Protein AF-A0A6N7L659-F1 (afdb_monomer_lite)

pLDDT: mean 83.11, std 13.61, range [32.56, 97.31]

Radius of gyration: 19.77 Å; chains: 1; bounding box: 43×47×63 Å

Foldseek 3Di:
DDDPPPPPLAAPVVLVVLLVLLCQQLLWDEQVVVHAFTWDKDFDDDPDPVSSPQNKIWIWTDFGPVLVVLLVVDDCPALSVVLRLLLGLLVQQLCCQLVVLSQWNWDDDPPPSIIMTRDGDDGPCLLPDDPDDDDAPDFPPQPFADPQLVVLQVQLCNRSRWDEARHVQRFTKDWHQDDQQDPPRPSGRKTFIWGHGHSSLVPDDDPSSVVSRVSSGVSVVVSVCRNSVSQFWDWDWDDRPPDDITIITDHGHPDGSDDD

Organism: NCBI:txid212423

Sequence (260 aa):
MSTPTTSRVRLDPVLADRVMDAQHLAGLPIAHGGHGPGVHVRPAEPLNDDDACRGLIALHWLPSRRLAAAAATEQHRQPAHYAQQLVVNTVQHALTVLLPHLGTTAARAFQLWEVRVTAAVPLPHELTGLPGPRPSGPQPIASGIRPDVTTAVRRSAALAGLPVATHPGDPGITLRPCPPLDVDDDTAGIADLGWNPSRRLAAATSGTAWNLRTAVEDAVRQALPVALGACGLDVWWRRPDGLPPQLRAYGPSEDPPIRR

Structure (mmCIF, N/CA/C/O backbone):
data_AF-A0A6N7L659-F1
#
_entry.id   AF-A0A6N7L659-F1
#
loop_
_atom_site.group_PDB
_atom_site.id
_atom_site.type_symbol
_atom_site.label_atom_id
_atom_site.label_alt_id
_atom_site.label_comp_id
_atom_site.label_asym_id
_atom_site.label_entity_id
_atom_site.label_seq_id
_atom_site.pdbx_PDB_ins_code
_atom_site.Cartn_x
_atom_site.Cartn_y
_atom_site.Cartn_z
_atom_site.occupancy
_atom_site.B_iso_or_equiv
_atom_site.auth_seq_id
_atom_site.auth_comp_id
_atom_site.auth_asym_id
_atom_site.auth_atom_id
_atom_site.pdbx_PDB_model_num
ATOM 1 N N . MET A 1 1 ? -19.771 -24.089 40.643 1.00 37.84 1 MET A N 1
ATOM 2 C CA . MET A 1 1 ? -19.007 -24.130 39.377 1.00 37.84 1 MET A CA 1
ATOM 3 C C . MET A 1 1 ? -19.486 -22.975 38.522 1.00 37.84 1 MET A C 1
ATOM 5 O O . MET A 1 1 ? -20.570 -23.058 37.963 1.00 37.84 1 MET A O 1
ATOM 9 N N . SER A 1 2 ? -18.744 -21.871 38.511 1.00 32.56 2 SER A N 1
ATOM 10 C CA . SER A 1 2 ? -19.080 -20.704 37.695 1.00 32.56 2 SER A CA 1
ATOM 11 C C . SER A 1 2 ? -18.550 -20.940 36.286 1.00 32.56 2 SER A C 1
ATOM 13 O O . SER A 1 2 ? -17.349 -21.122 36.100 1.00 32.56 2 SER A O 1
ATOM 15 N N . THR A 1 3 ? -19.442 -20.996 35.303 1.00 36.81 3 THR A N 1
ATOM 16 C CA . THR A 1 3 ? -19.072 -20.982 33.886 1.00 36.81 3 THR A CA 1
ATOM 17 C C . THR A 1 3 ? -18.307 -19.692 33.587 1.00 36.81 3 THR A C 1
ATOM 19 O O . THR A 1 3 ? -18.803 -18.625 33.959 1.00 36.81 3 THR A O 1
ATOM 22 N N . PRO A 1 4 ? -17.138 -19.737 32.925 1.00 43.34 4 PRO A N 1
ATOM 23 C CA . PRO A 1 4 ? -16.487 -18.522 32.472 1.00 43.34 4 PRO A CA 1
ATOM 24 C C . PRO A 1 4 ? -17.380 -17.892 31.405 1.00 43.34 4 PRO A C 1
ATOM 26 O O . PRO A 1 4 ? -17.561 -18.436 30.315 1.00 43.34 4 PRO A O 1
ATOM 29 N N . THR A 1 5 ? -17.981 -16.753 31.733 1.00 43.16 5 THR A N 1
ATOM 30 C CA . THR A 1 5 ? -18.649 -15.904 30.756 1.00 43.16 5 THR A CA 1
ATOM 31 C C . THR A 1 5 ? -17.562 -15.409 29.812 1.00 43.16 5 THR A C 1
ATOM 33 O O . THR A 1 5 ? -16.825 -14.483 30.140 1.00 43.16 5 THR A O 1
ATOM 36 N N . THR A 1 6 ? -17.410 -16.042 28.649 1.00 44.72 6 THR A N 1
ATOM 37 C CA . THR A 1 6 ? -16.645 -15.475 27.536 1.00 44.72 6 THR A CA 1
ATOM 38 C C . THR A 1 6 ? -17.323 -14.171 27.134 1.00 44.72 6 THR A C 1
ATOM 40 O O . THR A 1 6 ? -18.218 -14.157 26.287 1.00 44.72 6 THR A O 1
ATOM 43 N N . SER A 1 7 ? -16.927 -13.075 27.779 1.00 47.53 7 SER A N 1
ATOM 44 C CA . SER A 1 7 ? -17.144 -11.728 27.278 1.00 47.53 7 SER A CA 1
ATOM 45 C C . SER A 1 7 ? -16.448 -11.675 25.925 1.00 47.53 7 SER A C 1
ATOM 47 O O . SER A 1 7 ? -15.225 -11.581 25.837 1.00 47.53 7 SER A O 1
ATOM 49 N N . ARG A 1 8 ? -17.213 -11.864 24.846 1.00 57.03 8 ARG A N 1
ATOM 50 C CA . ARG A 1 8 ? -16.710 -11.597 23.501 1.00 57.03 8 ARG A CA 1
ATOM 51 C C . ARG A 1 8 ? -16.418 -10.106 23.471 1.00 57.03 8 ARG A C 1
ATOM 53 O O . ARG A 1 8 ? -17.363 -9.324 23.422 1.00 57.03 8 ARG A O 1
ATOM 60 N N . VAL A 1 9 ? -15.141 -9.734 23.532 1.00 61.12 9 VAL A N 1
ATOM 61 C CA . VAL A 1 9 ? -14.694 -8.355 23.327 1.00 61.12 9 VAL A CA 1
ATOM 62 C C . VAL A 1 9 ? -15.266 -7.904 21.985 1.00 61.12 9 VAL A C 1
ATOM 64 O O . VAL A 1 9 ? -14.908 -8.436 20.933 1.00 61.12 9 VAL A O 1
ATOM 67 N N . ARG A 1 10 ? -16.251 -7.004 22.028 1.00 68.06 10 ARG A N 1
ATOM 68 C CA . ARG A 1 10 ? -16.869 -6.437 20.830 1.00 68.06 10 ARG A CA 1
ATOM 69 C C . ARG A 1 10 ? -16.091 -5.185 20.455 1.00 68.06 10 ARG A C 1
ATOM 71 O O . ARG A 1 10 ? -15.782 -4.376 21.323 1.00 68.06 10 ARG A O 1
ATOM 78 N N . LEU A 1 11 ? -15.785 -5.054 19.168 1.00 76.44 11 LEU A N 1
ATOM 79 C CA . LEU A 1 11 ? -15.278 -3.808 18.603 1.00 76.44 11 LEU A CA 1
ATOM 80 C C . LEU A 1 11 ? -16.293 -2.695 18.867 1.00 76.44 11 LEU A C 1
ATOM 82 O O . LEU A 1 11 ? -17.495 -2.925 18.706 1.00 76.44 11 LEU A O 1
ATOM 86 N N . ASP A 1 12 ? -15.815 -1.505 19.227 1.00 83.00 12 ASP A N 1
ATOM 87 C CA . ASP A 1 12 ? -16.644 -0.305 19.139 1.00 83.00 12 ASP A CA 1
ATOM 88 C C . ASP A 1 12 ? -17.052 -0.120 17.661 1.00 83.00 12 ASP A C 1
ATOM 90 O O . ASP A 1 12 ? -16.173 0.061 16.809 1.00 83.00 12 ASP A O 1
ATOM 94 N N . PRO A 1 13 ? -18.355 -0.206 17.322 1.00 83.06 13 PRO A N 1
ATOM 95 C CA . PRO A 1 13 ? -18.809 -0.137 15.938 1.00 83.06 13 PRO A CA 1
ATOM 96 C C . PRO A 1 13 ? -18.506 1.220 15.295 1.00 83.06 13 PRO A C 1
ATOM 98 O O . PRO A 1 13 ? -18.182 1.266 14.113 1.00 83.06 13 PRO A O 1
ATOM 101 N N . VAL A 1 14 ? -18.534 2.314 16.064 1.00 85.12 14 VAL A N 1
ATOM 102 C CA . VAL A 1 14 ? -18.235 3.652 15.538 1.00 85.12 14 VAL A CA 1
ATOM 103 C C . VAL A 1 14 ? -16.752 3.756 15.206 1.00 85.12 14 VAL A C 1
ATOM 105 O O . VAL A 1 14 ? -16.387 4.229 14.131 1.00 85.12 14 VAL A O 1
ATOM 108 N N . LEU A 1 15 ? -15.886 3.281 16.102 1.00 86.12 15 LEU A N 1
ATOM 109 C CA . LEU A 1 15 ? -14.447 3.247 15.855 1.00 86.12 15 LEU A CA 1
ATOM 110 C C . LEU A 1 15 ? -14.107 2.343 14.662 1.00 86.12 15 LEU A C 1
ATOM 112 O O . LEU A 1 15 ? -13.276 2.714 13.832 1.00 86.12 15 LEU A O 1
ATOM 116 N N . ALA A 1 16 ? -14.773 1.190 14.547 1.00 87.38 16 ALA A N 1
ATOM 117 C CA . ALA A 1 16 ? -14.591 0.264 13.436 1.00 87.38 16 ALA A CA 1
ATOM 118 C C . ALA A 1 16 ? -14.975 0.911 12.104 1.00 87.38 16 ALA A C 1
ATOM 120 O O . ALA A 1 16 ? -14.157 0.910 11.187 1.00 87.38 16 ALA A O 1
ATOM 121 N N . ASP A 1 17 ? -16.145 1.544 12.015 1.00 87.81 17 ASP A N 1
ATOM 122 C CA . ASP A 1 17 ? -16.583 2.239 10.803 1.00 87.81 17 ASP A CA 1
ATOM 123 C C . ASP A 1 17 ? -15.591 3.333 10.388 1.00 87.81 17 ASP A C 1
ATOM 125 O O . ASP A 1 17 ? -15.242 3.440 9.214 1.00 87.81 17 ASP A O 1
ATOM 129 N N . ARG A 1 18 ? -15.046 4.095 11.346 1.00 88.38 18 ARG A N 1
ATOM 130 C CA . ARG A 1 18 ? -14.048 5.143 11.068 1.00 88.38 18 ARG A CA 1
ATOM 131 C C . ARG A 1 18 ? -12.722 4.593 10.563 1.00 88.38 18 ARG A C 1
ATOM 133 O O . ARG A 1 18 ? -12.142 5.144 9.630 1.00 88.38 18 ARG A O 1
ATOM 140 N N . VAL A 1 19 ? -12.245 3.508 11.159 1.00 89.38 19 VAL A N 1
ATOM 141 C CA . VAL A 1 19 ? -11.029 2.816 10.718 1.00 89.38 19 VAL A CA 1
ATOM 142 C C . VAL A 1 19 ? -11.210 2.249 9.312 1.00 89.38 19 VAL A C 1
ATOM 144 O O . VAL A 1 19 ? -10.319 2.383 8.472 1.00 89.38 19 VAL A O 1
ATOM 147 N N . MET A 1 20 ? -12.372 1.661 9.037 1.00 89.00 20 MET A N 1
ATOM 148 C CA . MET A 1 20 ? -12.719 1.149 7.716 1.00 89.00 20 MET A CA 1
ATOM 149 C C . MET A 1 20 ? -12.788 2.295 6.700 1.00 89.00 20 MET A C 1
ATOM 151 O O . MET A 1 20 ? -12.208 2.186 5.622 1.00 89.00 20 MET A O 1
ATOM 155 N N . ASP A 1 21 ? -13.421 3.418 7.038 1.00 88.56 21 ASP A N 1
ATOM 156 C CA . ASP A 1 21 ? -13.472 4.622 6.199 1.00 88.56 21 ASP A CA 1
ATOM 157 C C . ASP A 1 21 ? -12.077 5.173 5.874 1.00 88.56 21 ASP A C 1
ATOM 159 O O . ASP A 1 21 ? -11.805 5.538 4.727 1.00 88.56 21 ASP A O 1
ATOM 163 N N . ALA A 1 22 ? -11.182 5.212 6.866 1.00 90.19 22 ALA A N 1
ATOM 164 C CA . ALA A 1 22 ? -9.797 5.642 6.696 1.00 90.19 22 ALA A CA 1
ATOM 165 C C . ALA A 1 22 ? -9.038 4.718 5.727 1.00 90.19 22 ALA A C 1
ATOM 167 O O . ALA A 1 22 ? -8.385 5.191 4.796 1.00 90.19 22 ALA A O 1
ATOM 168 N N . GLN A 1 23 ? -9.172 3.399 5.878 1.00 90.38 23 GLN A N 1
ATOM 169 C CA . GLN A 1 23 ? -8.549 2.424 4.974 1.00 90.38 23 GLN A CA 1
ATOM 170 C C . GLN A 1 23 ? -9.068 2.558 3.541 1.00 90.38 23 GLN A C 1
ATOM 172 O O . GLN A 1 23 ? -8.273 2.597 2.597 1.00 90.38 23 GLN A O 1
ATOM 177 N N . HIS A 1 24 ? -10.385 2.717 3.379 1.00 89.81 24 HIS A N 1
ATOM 178 C CA . HIS A 1 24 ? -10.983 2.980 2.076 1.00 89.81 24 HIS A CA 1
ATOM 179 C C . HIS A 1 24 ? -10.450 4.280 1.482 1.00 89.81 24 HIS A C 1
ATOM 181 O O . HIS A 1 24 ? -10.066 4.270 0.318 1.00 89.81 24 HIS A O 1
ATOM 187 N N . LEU A 1 25 ? -10.363 5.371 2.258 1.00 90.31 25 LEU A N 1
ATOM 188 C CA . LEU A 1 25 ? -9.804 6.646 1.794 1.00 90.31 25 LEU A CA 1
ATOM 189 C C . LEU A 1 25 ? -8.372 6.499 1.291 1.00 90.31 25 LEU A C 1
ATOM 191 O O . LEU A 1 25 ? -8.048 7.046 0.234 1.00 90.31 25 LEU A O 1
ATOM 195 N N . ALA A 1 26 ? -7.558 5.734 2.018 1.00 90.75 26 ALA A N 1
ATOM 196 C CA . ALA A 1 26 ? -6.180 5.439 1.659 1.00 90.75 26 ALA A CA 1
ATOM 197 C C . ALA A 1 26 ? -6.051 4.573 0.394 1.00 90.75 26 ALA A C 1
ATOM 199 O O . ALA A 1 26 ? -4.968 4.506 -0.182 1.00 90.75 26 ALA A O 1
ATOM 200 N N . GLY A 1 27 ? -7.137 3.939 -0.063 1.00 91.25 27 GLY A N 1
ATOM 201 C CA . GLY A 1 27 ? -7.124 3.001 -1.187 1.00 91.25 27 GLY A CA 1
ATOM 202 C C . GLY A 1 27 ? -6.556 1.628 -0.816 1.00 91.25 27 GLY A C 1
ATOM 203 O O . GLY A 1 27 ? -6.123 0.889 -1.699 1.00 91.25 27 GLY A O 1
ATOM 204 N N . LEU A 1 28 ? -6.519 1.293 0.478 1.00 91.88 28 LEU A N 1
ATOM 205 C CA . LEU A 1 28 ? -5.993 0.022 0.964 1.00 91.88 28 LEU A CA 1
ATOM 206 C C . LEU A 1 28 ? -7.093 -1.053 0.969 1.00 91.88 28 LEU A C 1
ATOM 208 O O . LEU A 1 28 ? -8.220 -0.770 1.381 1.00 91.88 28 LEU A O 1
ATOM 212 N N . PRO A 1 29 ? -6.788 -2.290 0.540 1.00 91.31 29 PRO A N 1
ATOM 213 C CA . PRO A 1 29 ? -7.744 -3.386 0.586 1.00 91.31 29 PRO A CA 1
ATOM 214 C C . PRO A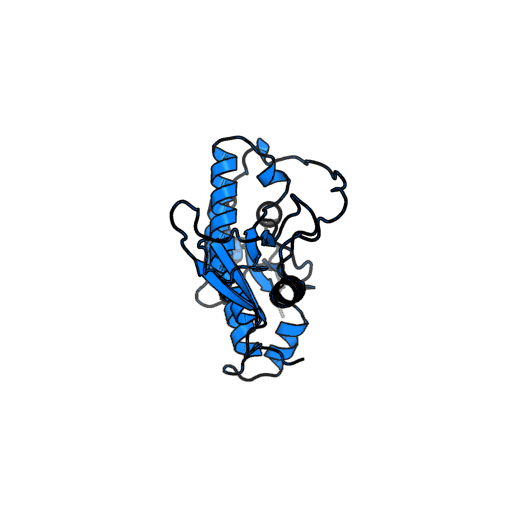 1 29 ? -7.987 -3.837 2.027 1.00 91.31 29 PRO A C 1
ATOM 216 O O . PRO A 1 29 ? -7.086 -3.784 2.868 1.00 91.31 29 PRO A O 1
ATOM 219 N N . ILE A 1 30 ? -9.194 -4.334 2.290 1.00 90.56 30 ILE A N 1
ATOM 220 C CA . ILE A 1 30 ? -9.607 -4.830 3.603 1.00 90.56 30 ILE A CA 1
ATOM 221 C C . ILE A 1 30 ? -9.840 -6.335 3.524 1.00 90.56 30 ILE A C 1
ATOM 223 O O . ILE A 1 30 ? -10.599 -6.822 2.684 1.00 90.56 30 ILE A O 1
ATOM 227 N N . ALA A 1 31 ? -9.201 -7.075 4.425 1.00 90.00 31 ALA A N 1
ATOM 228 C CA . ALA A 1 31 ? -9.337 -8.519 4.527 1.00 90.00 31 ALA A CA 1
ATOM 229 C C . ALA A 1 31 ? -10.534 -8.875 5.424 1.00 90.00 31 ALA A C 1
ATOM 231 O O . ALA A 1 31 ? -10.390 -9.153 6.620 1.00 90.00 31 ALA A O 1
ATOM 232 N N . HIS A 1 32 ? -11.739 -8.843 4.851 1.00 78.94 32 HIS A N 1
ATOM 233 C CA . HIS A 1 32 ? -12.970 -9.187 5.567 1.00 78.94 32 HIS A CA 1
ATOM 234 C C . HIS A 1 32 ? -12.929 -10.633 6.084 1.00 78.94 32 HIS A C 1
ATOM 236 O O . HIS A 1 32 ? -12.675 -11.574 5.332 1.00 78.94 32 HIS A O 1
ATOM 242 N N . GLY A 1 33 ? -13.167 -10.811 7.387 1.00 75.38 33 GLY A N 1
ATOM 243 C CA . GLY A 1 33 ? -13.126 -12.127 8.036 1.00 75.38 33 GLY A CA 1
ATOM 244 C C . GLY A 1 33 ? -11.743 -12.791 8.028 1.00 75.38 33 GLY A C 1
ATOM 245 O O . GLY A 1 33 ? -11.658 -14.009 8.139 1.00 75.38 33 GLY A O 1
ATOM 246 N N . GLY A 1 34 ? -10.666 -12.019 7.838 1.00 76.12 34 GLY A N 1
ATOM 247 C CA . GLY A 1 34 ? -9.306 -12.554 7.728 1.00 76.12 34 GLY A CA 1
ATOM 248 C C . GLY A 1 34 ? -9.048 -13.299 6.415 1.00 76.12 34 GLY A C 1
ATOM 249 O O . GLY A 1 34 ? -8.085 -14.061 6.304 1.00 76.12 34 GLY A O 1
ATOM 250 N N . HIS A 1 35 ? -9.907 -13.116 5.410 1.00 76.50 35 HIS A N 1
ATOM 251 C CA . HIS A 1 35 ? -9.765 -13.752 4.110 1.00 76.50 35 HIS A CA 1
ATOM 252 C C . HIS A 1 35 ? -9.271 -12.767 3.050 1.00 76.50 35 HIS A C 1
ATOM 254 O O . HIS A 1 35 ? -9.861 -11.715 2.829 1.00 76.50 35 HIS A O 1
ATOM 260 N N . GLY A 1 36 ? -8.223 -13.182 2.335 1.00 83.38 36 GLY A N 1
ATOM 261 C CA . GLY A 1 36 ? -7.641 -12.406 1.241 1.00 83.38 36 GLY A CA 1
ATOM 262 C C . GLY A 1 36 ? -6.561 -11.427 1.712 1.00 83.38 36 GLY A C 1
ATOM 263 O O . GLY A 1 36 ? -6.354 -11.273 2.915 1.00 83.38 36 GLY A O 1
ATOM 264 N N . PRO A 1 37 ? -5.822 -10.826 0.767 1.00 90.81 37 PRO A N 1
ATOM 265 C CA . PRO A 1 37 ? -4.818 -9.829 1.094 1.00 90.81 37 PRO A CA 1
ATOM 266 C C . PRO A 1 37 ? -5.459 -8.509 1.537 1.00 90.81 37 PRO A C 1
ATOM 268 O O . PRO A 1 37 ? -6.468 -8.088 0.971 1.00 90.81 37 PRO A O 1
ATOM 271 N N . GLY A 1 38 ? -4.836 -7.834 2.498 1.00 93.06 38 GLY A N 1
ATOM 272 C CA . GLY A 1 38 ? -5.232 -6.501 2.937 1.00 93.06 38 GLY A CA 1
ATOM 273 C C . GLY A 1 38 ? -5.163 -6.303 4.442 1.00 93.06 38 GLY A C 1
ATOM 274 O O . GLY A 1 38 ? -4.606 -7.117 5.179 1.00 93.06 38 GLY A O 1
ATOM 275 N N . VAL A 1 39 ? -5.735 -5.199 4.912 1.00 93.19 39 VAL A N 1
ATOM 276 C CA . VAL A 1 39 ? -5.795 -4.892 6.339 1.00 93.19 39 VAL A CA 1
ATOM 277 C C . VAL A 1 39 ? -6.876 -5.748 6.988 1.00 93.19 39 VAL A C 1
ATOM 279 O O . VAL A 1 39 ? -8.058 -5.634 6.674 1.00 93.19 39 VAL A O 1
ATOM 282 N N . HIS A 1 40 ? -6.472 -6.618 7.902 1.00 92.56 40 HIS A N 1
ATOM 283 C CA . HIS A 1 40 ? -7.370 -7.345 8.780 1.00 92.56 40 HIS A CA 1
ATOM 284 C C . HIS A 1 40 ? -7.660 -6.500 10.019 1.00 92.56 40 HIS A C 1
ATOM 286 O O . HIS A 1 40 ? -6.742 -6.108 10.744 1.00 92.56 40 HIS A O 1
ATOM 292 N N . VAL A 1 41 ? -8.944 -6.230 10.240 1.00 89.62 41 VAL A N 1
ATOM 293 C CA . VAL A 1 41 ? -9.465 -5.481 11.385 1.00 89.62 41 VAL A CA 1
ATOM 294 C C . VAL A 1 41 ? -10.019 -6.475 12.398 1.00 89.62 41 VAL A C 1
ATOM 296 O O . VAL A 1 41 ? -10.933 -7.236 12.078 1.00 89.62 41 VAL A O 1
ATOM 299 N N . ARG A 1 42 ? -9.481 -6.475 13.618 1.00 88.50 42 ARG A N 1
ATOM 300 C CA . ARG A 1 42 ? -9.935 -7.353 14.706 1.00 88.50 42 ARG A CA 1
ATOM 301 C C . ARG A 1 42 ? -9.928 -6.628 16.053 1.00 88.50 42 ARG A C 1
ATOM 303 O O . ARG A 1 42 ? -9.248 -5.608 16.173 1.00 88.50 42 ARG A O 1
ATOM 310 N N . PRO A 1 43 ? -10.641 -7.135 17.076 1.00 87.31 43 PRO A N 1
ATOM 311 C CA . PRO A 1 43 ? -10.438 -6.667 18.442 1.00 87.31 43 PRO A CA 1
ATOM 312 C C . PRO A 1 43 ? -8.955 -6.767 18.811 1.00 87.31 43 PRO A C 1
ATOM 314 O O . PRO A 1 43 ? -8.303 -7.777 18.509 1.00 87.31 43 PRO A O 1
ATOM 317 N N . ALA A 1 44 ? -8.416 -5.717 19.423 1.00 86.06 44 ALA A N 1
ATOM 318 C CA . ALA A 1 44 ? -7.072 -5.788 19.968 1.00 86.06 44 ALA A CA 1
ATOM 319 C C . ALA A 1 44 ? -7.045 -6.742 21.162 1.00 86.06 44 ALA A C 1
ATOM 321 O O . ALA A 1 44 ? -7.986 -6.791 21.956 1.00 86.06 44 ALA A O 1
ATOM 322 N N . GLU A 1 45 ? -5.949 -7.483 21.297 1.00 81.81 45 GLU A N 1
ATOM 323 C CA . GLU A 1 45 ? -5.730 -8.267 22.507 1.00 81.81 45 GLU A CA 1
ATOM 324 C C . GLU A 1 45 ? -5.425 -7.296 23.661 1.00 81.81 45 GLU A C 1
ATOM 326 O O . GLU A 1 45 ? -4.721 -6.297 23.453 1.00 81.81 45 GLU A O 1
ATOM 331 N N . PRO A 1 46 ? -6.000 -7.506 24.857 1.00 79.19 46 PRO A N 1
ATOM 332 C CA . PRO A 1 46 ? -5.722 -6.648 26.000 1.00 79.19 46 PRO A CA 1
ATOM 333 C C . PRO A 1 46 ? -4.268 -6.843 26.443 1.00 79.19 46 PRO A C 1
ATOM 335 O O . PRO A 1 46 ? -3.844 -7.969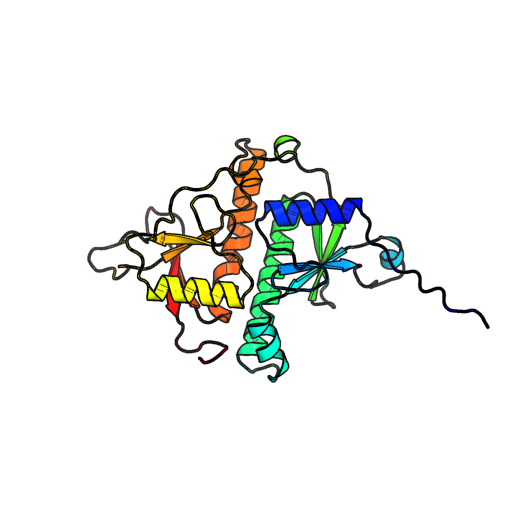 26.694 1.00 79.19 46 PRO A O 1
ATOM 338 N N . LEU A 1 47 ? -3.501 -5.751 26.548 1.00 80.38 47 LEU A N 1
ATOM 339 C CA . LEU A 1 47 ? -2.157 -5.791 27.142 1.00 80.38 47 LEU A CA 1
ATOM 340 C C . LEU A 1 47 ? -2.203 -5.598 28.664 1.00 80.38 47 LEU A C 1
ATOM 342 O O . LEU A 1 47 ? -1.257 -5.950 29.364 1.00 80.38 47 LEU A O 1
ATOM 346 N N . ASN A 1 48 ? -3.290 -5.012 29.166 1.00 78.69 48 ASN A N 1
ATOM 347 C CA . ASN A 1 48 ? -3.565 -4.753 30.575 1.00 78.69 48 ASN A CA 1
ATOM 348 C C . ASN A 1 48 ? -5.089 -4.644 30.806 1.00 78.69 48 ASN A C 1
ATOM 350 O O . ASN A 1 48 ? -5.875 -4.657 29.853 1.00 78.69 48 ASN A O 1
ATOM 354 N N . ASP A 1 49 ? -5.500 -4.535 32.069 1.00 75.06 49 ASP A N 1
ATOM 355 C CA . ASP A 1 49 ? -6.918 -4.487 32.458 1.00 75.06 49 ASP A CA 1
ATOM 356 C C . ASP A 1 49 ? -7.642 -3.221 31.961 1.00 75.06 49 ASP A C 1
ATOM 358 O O . ASP A 1 49 ? -8.834 -3.265 31.644 1.00 75.06 49 ASP A O 1
ATOM 362 N N . ASP A 1 50 ? -6.919 -2.106 31.809 1.00 72.12 50 ASP A N 1
ATOM 363 C CA . ASP A 1 50 ? -7.471 -0.857 31.273 1.00 72.12 50 ASP A CA 1
ATOM 364 C C . ASP A 1 50 ? -7.835 -0.985 29.782 1.00 72.12 50 ASP A C 1
ATOM 366 O O . ASP A 1 50 ? -8.861 -0.465 29.335 1.00 72.12 50 ASP A O 1
ATOM 370 N N . ASP A 1 51 ? -7.025 -1.708 29.001 1.00 73.62 51 ASP A N 1
ATOM 371 C CA . ASP A 1 51 ? -7.260 -1.975 27.578 1.00 73.62 51 ASP A CA 1
ATOM 372 C C . ASP A 1 51 ? -8.496 -2.850 27.348 1.00 73.62 51 ASP A C 1
ATOM 374 O O . ASP A 1 51 ? -9.235 -2.637 26.381 1.00 73.62 51 ASP A O 1
ATOM 378 N N . ALA A 1 52 ? -8.734 -3.825 28.233 1.00 63.88 52 ALA A N 1
ATOM 379 C CA . ALA A 1 52 ? -9.863 -4.751 28.132 1.00 63.88 52 ALA A CA 1
ATOM 380 C C . ALA A 1 52 ? -11.216 -4.018 28.138 1.00 63.88 52 ALA A C 1
ATOM 382 O O . ALA A 1 52 ? -12.185 -4.484 27.535 1.00 63.88 52 ALA A O 1
ATOM 383 N N . CYS A 1 53 ? -11.264 -2.841 28.764 1.00 57.97 53 CYS A N 1
ATOM 384 C CA . CYS A 1 53 ? -12.460 -2.015 28.871 1.00 57.97 53 CYS A CA 1
ATOM 385 C C . CYS A 1 53 ? -12.637 -1.008 27.716 1.00 57.97 53 CYS A C 1
ATOM 387 O O . CYS A 1 53 ? -13.647 -0.307 27.685 1.00 57.97 53 CYS A O 1
ATOM 389 N N . ARG A 1 54 ? -11.690 -0.900 26.768 1.00 69.19 54 ARG A N 1
ATOM 390 C CA . ARG A 1 54 ? -11.638 0.205 25.784 1.00 69.19 54 ARG A CA 1
ATOM 391 C C . ARG A 1 54 ? -12.120 -0.116 24.366 1.00 69.19 54 ARG A C 1
ATOM 393 O O . ARG A 1 54 ? -12.177 0.794 23.548 1.00 69.19 54 ARG A O 1
ATOM 400 N N . GLY A 1 55 ? -12.455 -1.369 24.045 1.00 72.94 55 GLY A N 1
ATOM 401 C CA . GLY A 1 55 ? -12.980 -1.727 22.712 1.00 72.94 55 GLY A CA 1
ATOM 402 C C . GLY A 1 55 ? -12.005 -1.458 21.551 1.00 72.94 55 GLY A C 1
ATOM 403 O O . GLY A 1 55 ? -12.435 -1.157 20.438 1.00 72.94 55 GLY A O 1
ATOM 404 N N . LEU A 1 56 ? -10.698 -1.544 21.827 1.00 85.69 56 LEU A N 1
A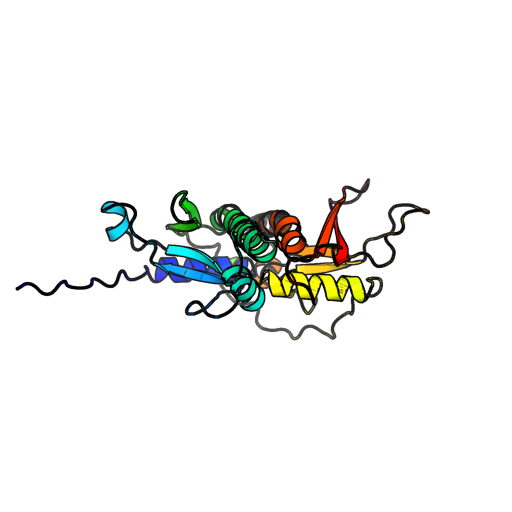TOM 405 C CA . LEU A 1 56 ? -9.607 -1.192 20.914 1.00 85.69 56 LEU A CA 1
ATOM 406 C C . LEU A 1 56 ? -9.571 -2.060 19.650 1.00 85.69 56 LEU A C 1
ATOM 408 O O . LEU A 1 56 ? -9.929 -3.242 19.668 1.00 85.69 56 LEU A O 1
ATOM 412 N N . ILE A 1 57 ? -9.052 -1.483 18.565 1.00 89.50 57 ILE A N 1
ATOM 413 C CA . ILE A 1 57 ? -8.921 -2.161 17.270 1.00 89.50 57 ILE A CA 1
ATOM 414 C C . ILE A 1 57 ? -7.460 -2.484 16.998 1.00 89.50 57 ILE A C 1
ATOM 416 O O . ILE A 1 57 ? -6.609 -1.601 17.068 1.00 89.50 57 ILE A O 1
ATOM 420 N N . ALA A 1 58 ? -7.176 -3.729 16.633 1.00 90.44 58 ALA A N 1
ATOM 421 C CA . ALA A 1 58 ? -5.897 -4.139 16.081 1.00 90.44 58 ALA A CA 1
ATOM 422 C C . ALA A 1 58 ? -5.992 -4.288 14.562 1.00 90.44 58 ALA A C 1
ATOM 424 O O . ALA A 1 58 ? -6.906 -4.925 14.028 1.00 90.44 58 ALA A O 1
ATOM 425 N N . LEU A 1 59 ? -5.008 -3.712 13.878 1.00 92.00 59 LEU A N 1
ATOM 426 C CA . LEU A 1 59 ? -4.820 -3.800 12.442 1.00 92.00 59 LEU A CA 1
ATOM 427 C C . LEU A 1 59 ? -3.595 -4.644 12.139 1.00 92.00 59 LEU A C 1
ATOM 429 O O . LEU A 1 59 ? -2.481 -4.388 12.617 1.00 92.00 59 LEU A O 1
ATOM 433 N N . HIS A 1 60 ? -3.801 -5.630 11.282 1.00 91.81 60 HIS A N 1
ATOM 434 C CA . HIS A 1 60 ? -2.746 -6.508 10.821 1.00 91.81 60 HIS A CA 1
ATOM 435 C C . HIS A 1 60 ? -2.774 -6.606 9.302 1.00 91.81 60 HIS A C 1
ATOM 437 O O . HIS A 1 60 ? -3.834 -6.791 8.713 1.00 91.81 60 HIS A O 1
ATOM 443 N N . TRP A 1 61 ? -1.619 -6.462 8.658 1.00 93.56 61 TRP A N 1
ATOM 444 C CA . TRP A 1 61 ? -1.539 -6.634 7.213 1.00 93.56 61 TRP A CA 1
ATOM 445 C C . TRP A 1 61 ? -1.451 -8.119 6.875 1.00 93.56 61 TRP A C 1
ATOM 447 O O . TRP A 1 61 ? -0.541 -8.804 7.332 1.00 93.56 61 TRP A O 1
ATOM 457 N N . LEU A 1 62 ? -2.373 -8.607 6.051 1.00 93.56 62 LEU A N 1
ATOM 458 C CA . LEU A 1 62 ? -2.322 -9.945 5.483 1.00 93.56 62 LEU A CA 1
ATOM 459 C C . LEU A 1 62 ? -1.773 -9.852 4.053 1.00 93.56 62 LEU A C 1
ATOM 461 O O . LEU A 1 62 ? -2.430 -9.262 3.192 1.00 93.56 62 LEU A O 1
ATOM 465 N N . PRO A 1 63 ? -0.589 -10.421 3.761 1.00 92.19 63 PRO A N 1
ATOM 466 C CA . PRO A 1 63 ? -0.107 -10.519 2.391 1.00 92.19 63 PRO A CA 1
ATOM 467 C C . PRO A 1 63 ? -0.914 -11.568 1.612 1.00 92.19 63 PRO A C 1
ATOM 469 O O . PRO A 1 63 ? -1.868 -12.169 2.112 1.00 92.19 63 PRO A O 1
ATOM 472 N N . SER A 1 64 ? -0.538 -11.824 0.359 1.00 94.25 64 SER A N 1
ATOM 473 C CA . SER A 1 64 ? -1.201 -12.864 -0.430 1.00 94.25 64 SER A CA 1
ATOM 474 C C . SER A 1 64 ? -1.129 -14.242 0.227 1.00 94.25 64 SER A C 1
ATOM 476 O O . SER A 1 64 ? -0.145 -14.595 0.878 1.00 94.25 64 SER A O 1
ATOM 478 N N . ARG A 1 65 ? -2.134 -15.083 -0.051 1.00 91.81 65 ARG A N 1
ATOM 479 C CA . ARG A 1 65 ? -2.123 -16.494 0.367 1.00 91.81 65 ARG A CA 1
ATOM 480 C C . ARG A 1 65 ? -0.891 -17.241 -0.137 1.00 91.81 65 ARG A C 1
ATOM 482 O O . ARG A 1 65 ? -0.397 -18.113 0.560 1.00 91.81 65 ARG A O 1
ATOM 489 N N . ARG A 1 66 ? -0.390 -16.895 -1.328 1.00 92.75 66 ARG A N 1
ATOM 490 C CA . ARG A 1 66 ? 0.808 -17.518 -1.904 1.00 92.75 66 ARG A CA 1
ATOM 491 C C . ARG A 1 66 ? 2.056 -17.194 -1.081 1.00 92.75 66 ARG A C 1
ATOM 493 O O . ARG A 1 66 ? 2.808 -18.110 -0.774 1.00 92.75 66 ARG A O 1
ATOM 500 N N . LEU A 1 67 ? 2.248 -15.928 -0.703 1.00 93.62 67 LEU A N 1
ATOM 501 C CA . LEU A 1 67 ? 3.370 -15.524 0.147 1.00 93.62 67 LEU A CA 1
ATOM 502 C C . LEU A 1 67 ? 3.237 -16.087 1.563 1.00 93.62 67 LEU A C 1
ATOM 504 O O . LEU A 1 67 ? 4.193 -16.655 2.076 1.00 93.62 67 LEU A O 1
ATOM 508 N N . ALA A 1 68 ? 2.044 -16.005 2.156 1.00 91.62 68 ALA A N 1
ATOM 509 C CA . ALA A 1 68 ? 1.782 -16.556 3.482 1.00 91.62 68 ALA A CA 1
ATOM 510 C C . ALA A 1 68 ? 2.005 -18.079 3.541 1.00 91.62 68 ALA A C 1
ATOM 512 O O . ALA A 1 68 ? 2.601 -18.572 4.492 1.00 91.62 68 ALA A O 1
ATOM 513 N N . ALA A 1 69 ? 1.567 -18.827 2.522 1.00 91.88 69 ALA A N 1
ATOM 514 C CA . ALA A 1 69 ? 1.767 -20.274 2.461 1.00 91.88 69 ALA A CA 1
ATOM 515 C C . ALA A 1 69 ? 3.244 -20.649 2.279 1.00 91.88 69 ALA A C 1
ATOM 517 O O . ALA A 1 69 ? 3.718 -21.546 2.967 1.00 91.88 69 ALA A O 1
ATOM 518 N N . ALA A 1 70 ? 3.972 -19.954 1.397 1.00 91.75 70 ALA A N 1
ATOM 519 C CA . ALA A 1 70 ? 5.404 -20.189 1.212 1.00 91.75 70 ALA A CA 1
ATOM 520 C C . ALA A 1 70 ? 6.178 -19.928 2.515 1.00 91.75 70 ALA A C 1
ATOM 522 O O . ALA A 1 70 ? 6.910 -20.792 2.989 1.00 91.75 70 ALA A O 1
ATOM 523 N N . ALA A 1 71 ? 5.925 -18.788 3.156 1.00 91.75 71 ALA A N 1
ATOM 524 C CA . ALA A 1 71 ? 6.546 -18.432 4.423 1.00 91.75 71 ALA A CA 1
ATOM 525 C C . ALA A 1 71 ? 6.231 -19.412 5.566 1.00 91.75 71 ALA A C 1
ATOM 527 O O . ALA A 1 71 ? 7.101 -19.691 6.384 1.00 91.75 71 ALA A O 1
ATOM 528 N N . ALA A 1 72 ? 5.018 -19.976 5.612 1.00 90.81 72 ALA A N 1
ATOM 529 C CA . ALA A 1 72 ? 4.627 -20.949 6.635 1.00 90.81 72 ALA A CA 1
ATOM 530 C C . ALA A 1 72 ? 5.389 -22.284 6.539 1.00 90.81 72 ALA A C 1
ATOM 532 O O . ALA A 1 72 ? 5.470 -23.016 7.524 1.00 90.81 72 ALA A O 1
ATOM 533 N N . THR A 1 73 ? 5.936 -22.612 5.365 1.00 89.50 73 THR A N 1
ATOM 534 C CA . THR A 1 73 ? 6.758 -23.817 5.156 1.00 89.50 73 THR A CA 1
ATOM 535 C C . THR A 1 73 ? 8.249 -23.587 5.393 1.00 89.50 73 THR A C 1
ATOM 537 O O . THR A 1 73 ? 9.035 -24.532 5.345 1.00 89.50 73 THR A O 1
ATOM 540 N N . GLU A 1 74 ? 8.639 -22.341 5.649 1.00 89.56 74 GLU A N 1
ATOM 541 C CA . GLU A 1 74 ? 10.021 -21.898 5.666 1.00 89.56 74 GLU A CA 1
ATOM 542 C C . GLU A 1 74 ? 10.526 -21.563 7.080 1.00 89.56 74 GLU A C 1
ATOM 544 O O . GLU A 1 74 ? 9.781 -21.167 7.976 1.00 89.56 74 GLU A O 1
ATOM 549 N N . GLN A 1 75 ? 11.835 -21.705 7.290 1.00 83.56 75 GLN A N 1
ATOM 550 C CA . GLN A 1 75 ? 12.496 -21.227 8.507 1.00 83.56 75 GLN A CA 1
ATOM 551 C C . GLN A 1 75 ? 12.655 -19.701 8.492 1.00 83.56 75 GLN A C 1
ATOM 553 O O . GLN A 1 75 ? 12.676 -19.069 7.442 1.00 83.56 75 GLN A O 1
ATOM 558 N N . HIS A 1 76 ? 12.893 -19.104 9.663 1.00 73.12 76 HIS A N 1
ATOM 559 C CA . HIS A 1 76 ? 12.849 -17.649 9.854 1.00 73.12 76 HIS A CA 1
ATOM 560 C C . HIS A 1 76 ? 13.811 -16.828 8.970 1.00 73.12 76 HIS A C 1
ATOM 562 O O . HIS A 1 76 ? 13.590 -15.636 8.771 1.00 73.12 76 HIS A O 1
ATOM 568 N N . ARG A 1 77 ? 14.883 -17.448 8.460 1.00 76.81 77 ARG A N 1
ATOM 569 C CA . ARG A 1 77 ? 15.901 -16.814 7.600 1.00 76.81 77 ARG A CA 1
ATOM 570 C C . ARG A 1 77 ? 15.745 -17.140 6.115 1.00 76.81 77 ARG A C 1
ATOM 572 O O . ARG A 1 77 ? 16.584 -16.728 5.320 1.00 76.81 77 ARG A O 1
ATOM 579 N N . GLN A 1 78 ? 14.734 -17.917 5.750 1.00 87.06 78 GLN A N 1
ATOM 580 C CA . GLN A 1 78 ? 14.495 -18.277 4.361 1.00 87.06 78 GLN A CA 1
ATOM 581 C C . GLN A 1 78 ? 13.710 -17.166 3.634 1.00 87.06 78 GLN A C 1
ATOM 583 O O . GLN A 1 78 ? 13.061 -16.336 4.287 1.00 87.06 78 GLN A O 1
ATOM 588 N N . PRO A 1 79 ? 13.840 -17.081 2.296 1.00 89.81 79 PRO A N 1
ATOM 589 C CA . PRO A 1 79 ? 13.456 -15.890 1.543 1.00 89.81 79 PRO A CA 1
ATOM 590 C C . PRO A 1 79 ? 11.974 -15.513 1.636 1.00 89.81 79 PRO A C 1
ATOM 592 O O . PRO A 1 79 ? 11.669 -14.330 1.788 1.00 89.81 79 PRO A O 1
ATOM 595 N N . ALA A 1 80 ? 11.045 -16.470 1.578 1.00 91.31 80 ALA A N 1
ATOM 596 C CA . ALA A 1 80 ? 9.613 -16.190 1.648 1.00 91.31 80 ALA A CA 1
ATOM 597 C C . ALA A 1 80 ? 9.188 -15.762 3.053 1.00 91.31 80 ALA A C 1
ATOM 599 O O . ALA A 1 80 ? 8.403 -14.820 3.182 1.00 91.31 80 ALA A O 1
ATOM 600 N N . HIS A 1 81 ? 9.735 -16.386 4.102 1.00 92.38 81 HIS A N 1
ATOM 601 C CA . HIS A 1 81 ? 9.476 -15.958 5.479 1.00 92.38 81 HIS A CA 1
ATOM 602 C C . HIS A 1 81 ? 9.980 -14.532 5.733 1.00 92.38 81 HIS A C 1
ATOM 604 O O . HIS A 1 81 ? 9.243 -13.682 6.239 1.00 92.38 81 HIS A O 1
ATOM 610 N N . TYR A 1 82 ? 11.217 -14.238 5.329 1.00 91.81 82 TYR A N 1
ATOM 611 C CA . TYR A 1 82 ? 11.786 -12.898 5.454 1.00 91.81 82 TYR A CA 1
ATOM 612 C C . TYR A 1 82 ? 10.994 -11.858 4.646 1.00 91.81 82 TYR A C 1
ATOM 614 O O . TYR A 1 82 ? 10.663 -10.789 5.162 1.00 91.81 82 TYR A O 1
ATOM 622 N N . ALA A 1 83 ? 10.609 -12.188 3.410 1.00 93.56 83 ALA A N 1
ATOM 623 C CA . ALA A 1 83 ? 9.787 -11.319 2.576 1.00 93.56 83 ALA A CA 1
ATOM 624 C C . ALA A 1 83 ? 8.415 -11.039 3.200 1.00 93.56 83 ALA A C 1
ATOM 626 O O . ALA A 1 83 ? 7.977 -9.889 3.223 1.00 93.56 83 ALA A O 1
ATOM 627 N N . GLN A 1 84 ? 7.753 -12.058 3.758 1.00 94.25 84 GLN A N 1
ATOM 628 C CA . GLN A 1 84 ? 6.487 -11.883 4.467 1.00 94.25 84 GLN A CA 1
ATOM 629 C C . GLN A 1 84 ? 6.642 -10.902 5.634 1.00 94.25 84 GLN A C 1
ATOM 631 O O . GLN A 1 84 ? 5.846 -9.971 5.759 1.00 94.25 84 GLN A O 1
ATOM 636 N N . GLN A 1 85 ? 7.677 -11.077 6.460 1.00 92.94 85 GLN A N 1
ATOM 637 C CA . GLN A 1 85 ? 7.940 -10.190 7.591 1.00 92.94 85 GLN A CA 1
ATOM 638 C C . GLN A 1 85 ? 8.197 -8.750 7.146 1.00 92.94 85 GLN A C 1
ATOM 640 O O . GLN A 1 85 ? 7.625 -7.832 7.732 1.00 92.94 85 GLN A O 1
ATOM 645 N N . LEU A 1 86 ? 9.017 -8.537 6.112 1.00 93.62 86 LEU A N 1
ATOM 646 C CA . LEU A 1 86 ? 9.272 -7.202 5.571 1.00 93.62 86 LEU A CA 1
ATOM 647 C C . LEU A 1 86 ? 7.989 -6.543 5.062 1.00 93.62 86 LEU A C 1
ATOM 649 O O . LEU A 1 86 ? 7.693 -5.420 5.458 1.00 93.62 86 LEU A O 1
ATOM 653 N N . VAL A 1 87 ? 7.193 -7.247 4.252 1.00 94.81 87 VAL A N 1
ATOM 654 C CA . VAL A 1 87 ? 5.922 -6.724 3.727 1.00 94.81 87 VAL A CA 1
ATOM 655 C C . VAL A 1 87 ? 4.992 -6.316 4.869 1.00 94.81 87 VAL A C 1
ATOM 657 O O . VAL A 1 87 ? 4.504 -5.187 4.888 1.00 94.81 87 VAL A O 1
ATOM 660 N N . VAL A 1 88 ? 4.772 -7.205 5.842 1.00 93.25 88 VAL A N 1
ATOM 661 C CA . VAL A 1 88 ? 3.891 -6.933 6.986 1.00 93.25 88 VAL A CA 1
ATOM 662 C C . VAL A 1 88 ? 4.406 -5.741 7.791 1.00 93.25 88 VAL A C 1
ATOM 664 O O . VAL A 1 88 ? 3.658 -4.793 8.024 1.00 93.25 88 VAL A O 1
ATOM 667 N N . ASN A 1 89 ? 5.690 -5.738 8.152 1.00 92.31 89 ASN A N 1
ATOM 668 C CA . ASN A 1 89 ? 6.298 -4.682 8.959 1.00 92.31 89 ASN A CA 1
ATOM 669 C C . ASN A 1 89 ? 6.228 -3.315 8.284 1.00 92.31 89 ASN A C 1
ATOM 671 O O . ASN A 1 89 ? 5.858 -2.331 8.925 1.00 92.31 89 ASN A O 1
ATOM 675 N N . THR A 1 90 ? 6.580 -3.246 7.004 1.00 93.62 90 THR A N 1
ATOM 676 C CA . THR A 1 90 ? 6.617 -1.989 6.264 1.00 93.62 90 THR A CA 1
ATOM 677 C C . THR A 1 90 ? 5.212 -1.442 6.036 1.00 93.62 90 THR A C 1
ATOM 679 O O . THR A 1 90 ? 4.987 -0.254 6.264 1.00 93.62 90 THR A O 1
ATOM 682 N N . VAL A 1 91 ? 4.243 -2.277 5.648 1.00 92.81 91 VAL A N 1
ATOM 683 C CA . VAL A 1 91 ? 2.863 -1.806 5.441 1.00 92.81 91 VAL A CA 1
ATOM 684 C C . VAL A 1 91 ? 2.224 -1.386 6.764 1.00 92.81 91 VAL A C 1
ATOM 686 O O . VAL A 1 91 ? 1.561 -0.354 6.831 1.00 92.81 91 VAL A O 1
ATOM 689 N N . GLN A 1 92 ? 2.473 -2.116 7.852 1.00 92.12 92 GLN A N 1
ATOM 690 C CA . GLN A 1 92 ? 2.017 -1.700 9.177 1.00 92.12 92 GLN A CA 1
ATOM 691 C C . GLN A 1 92 ? 2.675 -0.404 9.644 1.00 92.12 92 GLN A C 1
ATOM 693 O O . GLN A 1 92 ? 2.010 0.430 10.251 1.00 92.12 92 GLN A O 1
ATOM 698 N N . HIS A 1 93 ? 3.954 -0.193 9.341 1.00 91.31 93 HIS A N 1
ATOM 699 C CA . HIS A 1 93 ? 4.589 1.088 9.615 1.00 91.31 93 HIS A CA 1
ATOM 700 C C . HIS A 1 93 ? 3.921 2.223 8.823 1.00 91.31 93 HIS A C 1
ATOM 702 O O . HIS A 1 93 ? 3.564 3.239 9.416 1.00 91.31 93 HIS A O 1
ATOM 708 N N . ALA A 1 94 ? 3.636 2.027 7.533 1.00 92.06 94 ALA A N 1
ATOM 709 C CA . ALA A 1 94 ? 2.881 3.007 6.752 1.00 92.06 94 ALA A CA 1
ATOM 710 C C . ALA A 1 94 ? 1.501 3.296 7.362 1.00 92.06 94 ALA A C 1
ATOM 712 O O . ALA A 1 94 ? 1.119 4.461 7.457 1.00 92.06 94 ALA A O 1
ATOM 713 N N . LEU A 1 95 ? 0.790 2.273 7.860 1.00 91.31 95 LEU A N 1
ATOM 714 C CA . LEU A 1 95 ? -0.465 2.460 8.596 1.00 91.31 95 LEU A CA 1
ATOM 715 C C . LEU A 1 95 ? -0.277 3.381 9.810 1.00 91.31 95 LEU A C 1
ATOM 717 O O . LEU A 1 95 ? -1.076 4.291 9.992 1.00 91.31 95 LEU A O 1
ATOM 721 N N . THR A 1 96 ? 0.785 3.211 10.606 1.00 90.44 96 THR A N 1
ATOM 722 C CA . THR A 1 96 ? 1.044 4.098 11.762 1.00 90.44 96 THR A CA 1
ATOM 723 C C . THR A 1 96 ? 1.301 5.552 11.378 1.00 90.44 96 THR A C 1
ATOM 725 O O . THR A 1 96 ? 1.030 6.440 12.179 1.00 90.44 96 THR A O 1
ATOM 728 N N . VAL A 1 97 ? 1.792 5.802 10.163 1.00 89.50 97 VAL A N 1
ATOM 729 C CA . VAL A 1 97 ? 2.057 7.154 9.657 1.00 89.50 97 VAL A CA 1
ATOM 730 C C . VAL A 1 97 ? 0.796 7.773 9.048 1.00 89.50 97 VAL A C 1
ATOM 732 O O . VAL A 1 97 ? 0.479 8.919 9.345 1.00 89.50 97 VAL A O 1
ATOM 735 N N . LEU A 1 98 ? 0.039 7.029 8.233 1.00 89.88 98 LEU A N 1
ATOM 736 C CA . LEU A 1 98 ? -1.117 7.572 7.501 1.00 89.88 98 LEU A CA 1
ATOM 737 C C . LEU A 1 98 ? -2.384 7.718 8.354 1.00 89.88 98 LEU A C 1
ATOM 739 O O . LEU A 1 98 ? -3.179 8.629 8.132 1.00 89.88 98 LEU A O 1
ATOM 743 N N . LEU A 1 99 ? -2.595 6.825 9.323 1.00 88.81 99 LEU A N 1
ATOM 744 C CA . LEU A 1 99 ? -3.822 6.776 10.123 1.00 88.81 99 LEU A CA 1
ATOM 745 C C . LEU A 1 99 ? -4.056 8.052 10.959 1.00 88.81 99 LEU A C 1
ATOM 747 O O . LEU A 1 99 ? -5.191 8.541 10.956 1.00 88.81 99 LEU A O 1
ATOM 751 N N . PRO A 1 100 ? -3.026 8.660 11.582 1.00 88.12 100 PRO A N 1
ATOM 752 C CA . PRO A 1 100 ? -3.134 9.979 12.209 1.00 88.12 100 PRO A CA 1
ATOM 753 C C . PRO A 1 100 ? -3.631 11.079 11.274 1.00 88.12 100 PRO A C 1
ATOM 755 O O . PRO A 1 100 ? -4.481 11.878 11.667 1.00 88.12 100 PRO A O 1
ATOM 758 N N . HIS A 1 101 ? -3.178 11.095 10.018 1.00 86.69 101 HIS A N 1
ATOM 759 C CA . HIS A 1 101 ? -3.653 12.073 9.037 1.00 86.69 101 HIS A CA 1
ATOM 760 C C . HIS A 1 101 ? -5.136 11.876 8.698 1.00 86.69 101 HIS A C 1
ATOM 762 O O . HIS A 1 101 ? -5.849 12.845 8.456 1.00 86.69 101 HIS A O 1
ATOM 768 N N . LEU A 1 102 ? -5.625 10.636 8.758 1.00 83.50 102 LEU A N 1
ATOM 769 C CA . LEU A 1 102 ? -7.032 10.279 8.550 1.00 83.50 102 LEU A CA 1
ATOM 770 C C . LEU A 1 102 ? -7.878 10.396 9.828 1.00 83.50 102 LEU A C 1
ATOM 772 O O . LEU A 1 102 ? -8.982 9.859 9.892 1.00 83.50 102 LEU A O 1
ATOM 776 N N . GLY A 1 103 ? -7.372 11.099 10.844 1.00 82.88 103 GLY A N 1
ATOM 777 C CA . GLY A 1 103 ? -8.109 11.379 12.067 1.00 82.88 103 GLY A CA 1
ATOM 778 C C . GLY A 1 103 ? -8.200 10.188 13.014 1.00 82.88 103 GLY A C 1
ATOM 779 O O . GLY A 1 103 ? -9.138 10.118 13.796 1.00 82.88 103 GLY A O 1
ATOM 780 N N . THR A 1 104 ? -7.265 9.239 12.971 1.00 85.62 104 THR A N 1
ATOM 781 C CA . THR A 1 104 ? -7.247 8.110 13.914 1.00 85.62 104 THR A CA 1
ATOM 782 C C . THR A 1 104 ? -5.968 8.090 14.741 1.00 85.62 104 THR A C 1
ATOM 784 O O . THR A 1 104 ? -4.874 8.298 14.227 1.00 85.62 104 THR A O 1
ATOM 787 N N . THR A 1 105 ? -6.080 7.815 16.036 1.00 85.44 105 THR A N 1
ATOM 788 C CA . THR A 1 105 ? -4.909 7.646 16.900 1.00 85.44 105 THR A CA 1
ATOM 789 C C . THR A 1 105 ? -4.425 6.213 16.770 1.00 85.44 105 THR A C 1
ATOM 791 O O . THR A 1 105 ? -5.050 5.300 17.311 1.00 85.44 105 THR A O 1
ATOM 794 N N . ALA A 1 106 ? -3.328 6.020 16.039 1.00 83.69 106 ALA A N 1
ATOM 795 C CA . ALA A 1 106 ? -2.745 4.713 15.777 1.00 83.69 106 ALA A CA 1
ATOM 796 C C . ALA A 1 106 ? -1.309 4.632 16.302 1.00 83.69 106 ALA A C 1
ATOM 798 O O . ALA A 1 106 ? -0.496 5.520 16.055 1.00 83.69 106 ALA A O 1
ATOM 799 N N . ALA A 1 107 ? -0.985 3.545 16.996 1.00 81.88 107 ALA A N 1
ATOM 800 C CA . ALA A 1 107 ? 0.364 3.274 17.476 1.00 81.88 107 ALA A CA 1
ATOM 801 C C . ALA A 1 107 ? 0.730 1.809 17.257 1.00 81.88 107 ALA A C 1
ATOM 803 O O . ALA A 1 107 ? -0.125 0.921 17.262 1.00 81.88 107 ALA A O 1
ATOM 804 N N . ARG A 1 108 ? 2.024 1.540 17.085 1.00 78.06 108 ARG A N 1
ATOM 805 C CA . ARG A 1 108 ? 2.516 0.167 17.006 1.00 78.06 108 ARG A CA 1
ATOM 806 C C . ARG A 1 108 ? 2.614 -0.422 18.407 1.00 78.06 108 ARG A C 1
ATOM 808 O O . ARG A 1 108 ? 3.294 0.138 19.264 1.00 78.06 108 ARG A O 1
ATOM 815 N N . ALA A 1 109 ? 1.991 -1.574 18.627 1.00 74.44 109 ALA A N 1
ATOM 816 C CA . ALA A 1 109 ? 2.234 -2.343 19.8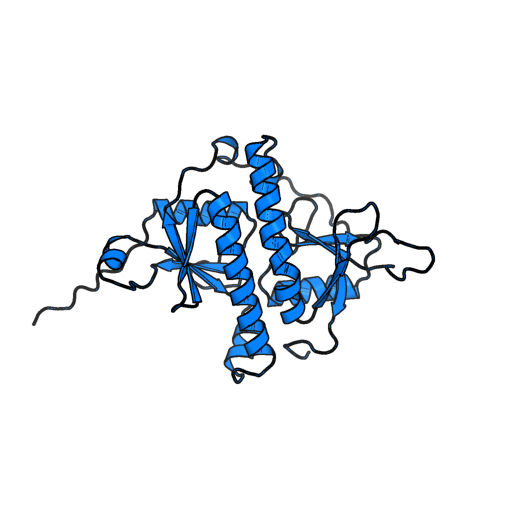38 1.00 74.44 109 ALA A CA 1
ATOM 817 C C . ALA A 1 109 ? 3.509 -3.167 19.649 1.00 74.44 109 ALA A C 1
ATOM 819 O O . ALA A 1 109 ? 3.521 -4.140 18.894 1.00 74.44 109 ALA A O 1
ATOM 820 N N . PHE A 1 110 ? 4.588 -2.765 20.329 1.00 59.81 110 PHE A N 1
ATOM 821 C CA . PHE A 1 110 ? 5.920 -3.373 20.200 1.00 59.81 110 PHE A CA 1
ATOM 822 C C . PHE A 1 110 ? 5.941 -4.894 20.428 1.00 59.81 110 PHE A C 1
ATOM 824 O O . PHE A 1 110 ? 6.818 -5.567 19.901 1.00 59.81 110 PHE A O 1
ATOM 831 N N . GLN A 1 111 ? 4.981 -5.438 21.178 1.00 61.88 111 GLN A N 1
ATOM 832 C CA . GLN A 1 111 ? 4.941 -6.856 21.543 1.00 61.88 111 GLN A CA 1
ATOM 833 C C . GLN A 1 111 ? 4.126 -7.736 20.583 1.00 61.88 111 GLN A C 1
ATOM 835 O O . GLN A 1 111 ? 4.342 -8.942 20.551 1.00 61.88 111 GLN A O 1
ATOM 840 N N . LEU A 1 112 ? 3.211 -7.162 19.794 1.00 60.50 112 LEU A N 1
ATOM 841 C CA . LEU A 1 112 ? 2.175 -7.935 19.090 1.00 60.50 112 LEU A CA 1
ATOM 842 C C . LEU A 1 112 ? 2.225 -7.827 17.563 1.00 60.50 112 LEU A C 1
ATOM 844 O O . LEU A 1 112 ? 1.375 -8.401 16.888 1.00 60.50 112 LEU A O 1
ATOM 848 N N . TRP A 1 113 ? 3.203 -7.105 17.002 1.00 73.06 113 TRP A N 1
ATOM 849 C CA . TRP A 1 113 ? 3.313 -6.909 15.549 1.00 73.06 113 TRP A CA 1
ATOM 850 C C . TRP A 1 113 ? 1.972 -6.468 14.927 1.00 73.06 113 TRP A C 1
ATOM 852 O O . TRP A 1 113 ? 1.572 -6.921 13.855 1.00 73.06 113 TRP A O 1
ATOM 862 N N . GLU A 1 114 ? 1.246 -5.598 15.633 1.00 83.56 114 GLU A N 1
ATOM 863 C CA . GLU A 1 114 ? -0.047 -5.035 15.240 1.00 83.56 114 GLU A CA 1
ATOM 864 C C . GLU A 1 114 ? -0.032 -3.510 15.386 1.00 83.56 114 GLU A C 1
ATOM 866 O O . GLU A 1 114 ? 0.734 -2.939 16.175 1.00 83.56 114 GLU A O 1
ATOM 871 N N . VAL A 1 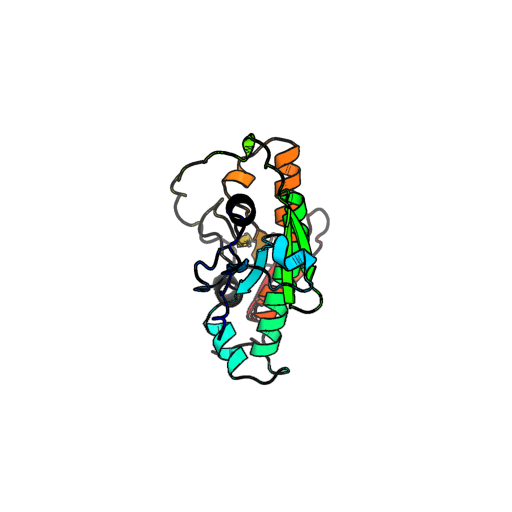115 ? -0.890 -2.842 14.618 1.00 86.88 115 VAL A N 1
ATOM 872 C CA . VAL A 1 115 ? -1.177 -1.415 14.792 1.00 86.88 115 VAL A CA 1
ATOM 873 C C . VAL A 1 115 ? -2.462 -1.295 15.592 1.00 86.88 115 VAL A C 1
ATOM 875 O O . VAL A 1 115 ? -3.500 -1.786 15.158 1.00 86.88 115 VAL A O 1
ATOM 878 N N . ARG A 1 116 ? -2.402 -0.656 16.758 1.00 88.88 116 ARG A N 1
ATOM 879 C CA . ARG A 1 116 ? -3.558 -0.457 17.633 1.00 88.88 116 ARG A CA 1
ATOM 880 C C . ARG A 1 116 ? -4.151 0.916 17.392 1.00 88.88 116 ARG A C 1
ATOM 882 O O . ARG A 1 116 ? -3.418 1.904 17.383 1.00 88.88 116 ARG A O 1
ATOM 889 N N . VAL A 1 117 ? -5.466 0.966 17.225 1.00 87.06 117 VAL A N 1
ATOM 890 C CA . VAL A 1 117 ? -6.235 2.202 17.089 1.00 87.06 117 VAL A CA 1
ATOM 891 C C . VAL A 1 117 ? -7.062 2.407 18.349 1.00 87.06 117 VAL A C 1
ATOM 893 O O . VAL A 1 117 ? -7.816 1.521 18.755 1.00 87.06 117 VAL A O 1
ATOM 896 N N . THR A 1 118 ? -6.891 3.572 18.972 1.00 84.69 118 THR A N 1
ATOM 897 C CA . THR A 1 118 ? -7.488 3.906 20.275 1.00 84.69 118 THR A CA 1
ATOM 898 C C . THR A 1 118 ? -8.559 4.981 20.202 1.00 84.69 118 THR A C 1
ATOM 900 O O . THR A 1 118 ? -9.383 5.080 21.106 1.00 84.69 118 THR A O 1
ATOM 903 N N . ALA A 1 119 ? -8.559 5.784 19.143 1.00 83.31 119 ALA A N 1
ATOM 904 C CA . ALA A 1 119 ? -9.542 6.832 18.934 1.00 83.31 119 ALA A CA 1
ATOM 905 C C . ALA A 1 119 ? -9.668 7.158 17.446 1.00 83.31 119 ALA A C 1
ATOM 907 O O . ALA A 1 119 ? -8.723 6.971 16.676 1.00 83.31 119 ALA A O 1
ATOM 908 N N . ALA A 1 120 ? -10.821 7.698 17.068 1.00 82.69 120 ALA A N 1
ATOM 909 C CA . ALA A 1 120 ? -11.049 8.298 15.766 1.00 82.69 120 ALA A CA 1
ATOM 910 C C . ALA A 1 120 ? -11.842 9.597 15.928 1.00 82.69 120 ALA A C 1
ATOM 912 O O . ALA A 1 120 ? -12.830 9.640 16.662 1.00 82.69 120 ALA A O 1
ATOM 913 N N . VAL A 1 121 ? -11.420 10.647 15.231 1.00 81.69 121 VAL A N 1
ATOM 914 C CA . VAL A 1 121 ? -12.166 11.894 15.079 1.00 81.69 121 VAL A CA 1
ATOM 915 C C . VAL A 1 121 ? -12.934 11.886 13.755 1.00 81.69 121 VAL A C 1
ATOM 917 O O . VAL A 1 121 ? -12.543 11.192 12.811 1.00 81.69 121 VAL A O 1
ATOM 920 N N . PRO A 1 122 ? -14.045 12.635 13.655 1.00 74.25 122 PRO A N 1
ATOM 921 C CA . PRO A 1 122 ? -14.771 12.762 12.402 1.00 74.25 122 PRO A CA 1
ATOM 922 C C . PRO A 1 122 ? -13.873 13.300 11.285 1.00 74.25 122 PRO A C 1
ATOM 924 O O . PRO A 1 122 ? -13.155 14.283 11.465 1.00 74.25 122 PRO A O 1
ATOM 927 N N . LEU A 1 123 ? -13.952 12.668 10.117 1.00 74.25 123 LEU A N 1
ATOM 928 C CA . LEU A 1 123 ? -13.337 13.188 8.902 1.00 74.25 123 LEU A CA 1
ATOM 929 C C . LEU A 1 123 ? -14.050 14.479 8.455 1.00 74.25 123 LEU A C 1
ATOM 931 O O . LEU A 1 123 ? -15.256 14.613 8.692 1.00 74.25 123 LEU A O 1
ATOM 935 N N . PRO A 1 124 ? -13.345 15.400 7.770 1.00 71.56 124 PRO A N 1
ATOM 936 C CA . PRO A 1 124 ? -13.957 16.555 7.121 1.00 71.56 124 PRO A CA 1
ATOM 937 C C . PRO A 1 124 ? -15.201 16.172 6.305 1.00 71.56 124 PRO A C 1
ATOM 939 O O . PRO A 1 124 ? -15.179 15.189 5.565 1.00 71.56 124 PRO A O 1
ATOM 942 N N . HIS A 1 125 ? -16.277 16.962 6.401 1.00 72.12 125 HIS A N 1
ATOM 943 C CA . HIS A 1 125 ? -17.553 16.668 5.731 1.00 72.12 125 HIS A CA 1
ATOM 944 C C . HIS A 1 125 ? -17.440 16.533 4.202 1.00 72.12 125 HIS A C 1
ATOM 946 O O . HIS A 1 125 ? -18.193 15.791 3.583 1.00 72.12 125 HIS A O 1
ATOM 952 N N . GLU A 1 126 ? -16.466 17.188 3.579 1.00 72.00 126 GLU A N 1
ATOM 953 C CA . GLU A 1 126 ? -16.164 17.042 2.146 1.00 72.00 126 GLU A CA 1
ATOM 954 C C . GLU A 1 126 ? -15.667 15.639 1.752 1.00 72.00 126 GLU A C 1
ATOM 956 O O . GLU A 1 126 ? -15.776 15.236 0.597 1.00 72.00 126 GLU A O 1
ATOM 961 N N . LEU A 1 127 ? -15.147 14.879 2.720 1.00 72.25 127 LEU A N 1
ATOM 962 C CA . LEU A 1 127 ? -14.758 13.477 2.571 1.00 72.25 127 LEU A CA 1
ATOM 963 C C . LEU A 1 127 ? -15.895 12.529 2.983 1.00 72.25 127 LEU A C 1
ATOM 965 O O . LEU A 1 127 ? -15.721 11.311 2.932 1.00 72.25 127 LEU A O 1
ATOM 969 N N . THR A 1 128 ? -17.058 13.060 3.382 1.00 65.44 128 THR A N 1
ATOM 970 C CA . THR A 1 128 ? -18.280 12.290 3.645 1.00 65.44 128 THR A CA 1
ATOM 971 C C . THR A 1 128 ? -19.220 12.383 2.437 1.00 65.44 128 THR A C 1
ATOM 973 O O . THR A 1 128 ? -19.637 13.468 2.053 1.00 65.44 128 THR A O 1
ATOM 976 N N . GLY A 1 129 ? -19.526 11.246 1.800 1.00 61.16 129 GLY A N 1
ATOM 977 C CA . GLY A 1 129 ? -20.276 11.176 0.531 1.00 61.16 129 GLY A CA 1
ATOM 978 C C . GLY A 1 129 ? -19.514 10.455 -0.594 1.00 61.16 129 GLY A C 1
ATOM 979 O O . GLY A 1 129 ? -18.308 10.235 -0.497 1.00 61.16 129 GLY A O 1
ATOM 980 N N . LEU A 1 130 ? -20.222 10.031 -1.649 1.00 51.62 130 LEU A N 1
ATOM 981 C CA . LEU A 1 130 ? -19.674 9.241 -2.766 1.00 51.62 130 LEU A CA 1
ATOM 982 C C . LEU A 1 130 ? -19.468 10.104 -4.024 1.00 51.62 130 LEU A C 1
ATOM 984 O O . LEU A 1 130 ? -20.453 10.608 -4.563 1.00 51.62 130 LEU A O 1
ATOM 988 N N . PRO A 1 131 ? -18.272 10.135 -4.637 1.00 55.41 131 PRO A N 1
ATOM 989 C CA . PRO A 1 131 ? -18.200 10.077 -6.087 1.00 55.41 131 PRO A CA 1
ATOM 990 C C . PRO A 1 131 ? -18.578 8.645 -6.503 1.00 55.41 131 PRO A C 1
ATOM 992 O O . PRO A 1 131 ? -17.836 7.697 -6.245 1.00 55.41 131 PRO A O 1
ATOM 995 N N . GLY A 1 132 ? -19.764 8.482 -7.095 1.00 51.38 132 GLY A N 1
ATOM 996 C CA . GLY A 1 132 ? -20.240 7.205 -7.636 1.00 51.38 132 GLY A CA 1
ATOM 997 C C . GLY A 1 132 ? -19.381 6.674 -8.800 1.00 51.38 132 GLY A C 1
ATOM 998 O O . GLY A 1 132 ? -18.472 7.359 -9.283 1.00 51.38 132 GLY A O 1
ATOM 999 N N . PRO A 1 133 ? -19.650 5.447 -9.281 1.00 47.47 133 PRO A N 1
ATOM 1000 C CA . PRO A 1 133 ? -18.857 4.830 -10.334 1.00 47.47 133 PRO A CA 1
ATOM 1001 C C . PRO A 1 133 ? -19.042 5.587 -11.655 1.00 47.47 133 PRO A C 1
ATOM 1003 O O . PRO A 1 133 ? -20.111 5.562 -12.256 1.00 47.47 133 PRO A O 1
ATOM 1006 N N . ARG A 1 134 ? -17.977 6.224 -12.151 1.00 52.47 134 ARG A N 1
ATOM 1007 C CA . ARG A 1 134 ? -17.803 6.413 -13.595 1.00 52.47 134 ARG A CA 1
ATOM 1008 C C . ARG A 1 134 ? -16.969 5.249 -14.128 1.00 52.47 134 ARG A C 1
ATOM 1010 O O . ARG A 1 134 ? -15.914 4.982 -13.533 1.00 52.47 134 ARG A O 1
ATOM 1017 N N . PRO A 1 135 ? -17.416 4.559 -15.193 1.00 50.41 135 PRO A N 1
ATOM 1018 C CA . PRO A 1 135 ? -16.560 3.630 -15.903 1.00 50.41 135 PRO A CA 1
ATOM 1019 C C . PRO A 1 135 ? -15.386 4.428 -16.459 1.00 50.41 135 PRO A C 1
ATOM 1021 O O . PRO A 1 135 ? -15.550 5.420 -17.170 1.00 50.41 135 PRO A O 1
ATOM 1024 N N . SER A 1 136 ? -14.196 4.024 -16.054 1.00 52.22 136 SER A N 1
ATOM 1025 C CA . SER A 1 136 ? -12.957 4.478 -16.646 1.00 52.22 136 SER A CA 1
ATOM 1026 C C . SER A 1 136 ? -12.915 3.951 -18.081 1.00 52.22 136 SER A C 1
ATOM 1028 O O . SER A 1 136 ? -13.275 2.800 -18.328 1.00 52.22 136 SER A O 1
ATOM 1030 N N . GLY A 1 137 ? -12.513 4.799 -19.028 1.00 52.12 137 GLY A N 1
ATOM 1031 C CA . GLY A 1 137 ? -12.284 4.398 -20.415 1.00 52.12 137 GLY A CA 1
ATOM 1032 C C . GLY A 1 137 ? -11.263 3.253 -20.541 1.00 52.12 137 GLY A C 1
ATOM 1033 O O . GLY A 1 137 ? -10.690 2.823 -19.536 1.00 52.12 137 GLY A O 1
ATOM 1034 N N . PRO A 1 138 ? -11.030 2.749 -21.765 1.00 46.97 138 PRO A N 1
ATOM 1035 C CA . PRO A 1 138 ? -10.151 1.607 -22.005 1.00 46.97 138 PRO A CA 1
ATOM 1036 C C . PRO A 1 138 ? -8.803 1.774 -21.299 1.00 46.97 138 PRO A C 1
ATOM 1038 O O . PRO A 1 138 ? -8.255 2.877 -21.268 1.00 46.97 138 PRO A O 1
ATOM 1041 N N . GLN A 1 139 ? -8.288 0.674 -20.734 1.00 50.53 139 GLN A N 1
ATOM 1042 C CA . GLN A 1 139 ? -6.961 0.623 -20.125 1.00 50.53 139 GLN A CA 1
ATOM 1043 C C . GLN A 1 139 ? -5.949 1.264 -21.076 1.00 50.53 139 GLN A C 1
ATOM 1045 O O . GLN A 1 139 ? -5.706 0.705 -22.149 1.00 50.53 139 GLN A O 1
ATOM 1050 N N . PRO A 1 140 ? -5.299 2.380 -20.709 1.00 50.88 140 PRO A N 1
ATOM 1051 C CA . PRO A 1 140 ? -4.037 2.666 -21.336 1.00 50.88 140 PRO A CA 1
ATOM 1052 C C . PRO A 1 140 ? -3.107 1.561 -20.836 1.00 50.88 140 PRO A C 1
ATOM 1054 O O . PRO A 1 140 ? -2.684 1.559 -19.680 1.00 50.88 140 PRO A O 1
ATOM 1057 N N . ILE A 1 141 ? -2.790 0.589 -21.696 1.00 54.66 141 ILE A N 1
ATOM 1058 C CA . ILE A 1 141 ? -1.465 -0.025 -21.607 1.00 54.66 141 ILE A CA 1
ATOM 1059 C C . ILE A 1 141 ? -0.539 1.183 -21.602 1.00 54.66 141 ILE A C 1
ATOM 1061 O O . ILE A 1 141 ? -0.607 1.974 -22.541 1.00 54.66 141 ILE A O 1
ATOM 1065 N N . ALA A 1 142 ? 0.189 1.399 -20.507 1.00 59.56 142 ALA A N 1
ATOM 1066 C CA . ALA A 1 142 ? 1.074 2.542 -20.370 1.00 59.56 142 ALA A CA 1
ATOM 1067 C C . ALA A 1 142 ? 2.116 2.448 -21.488 1.00 59.56 142 ALA A C 1
ATOM 1069 O O . ALA A 1 142 ? 3.115 1.738 -21.380 1.00 59.56 142 ALA A O 1
ATOM 1070 N N . SER A 1 143 ? 1.804 3.072 -22.621 1.00 65.88 143 SER A N 1
ATOM 1071 C CA . SER A 1 143 ? 2.623 3.076 -23.816 1.00 65.88 143 SER A CA 1
ATOM 1072 C C . SER A 1 143 ? 3.983 3.622 -23.414 1.00 65.88 143 SER A C 1
ATOM 1074 O O . SER A 1 143 ? 4.052 4.695 -22.816 1.00 65.88 143 SER A O 1
ATOM 1076 N N . GLY A 1 144 ? 5.043 2.865 -23.688 1.00 81.75 144 GLY A N 1
ATOM 1077 C CA . GLY A 1 144 ? 6.395 3.228 -23.268 1.00 81.75 144 GLY A CA 1
ATOM 1078 C C . GLY A 1 144 ? 6.866 2.606 -21.951 1.00 81.75 144 GLY A C 1
ATOM 1079 O O . GLY A 1 144 ? 7.913 3.015 -21.472 1.00 81.75 144 GLY A O 1
ATOM 1080 N N . ILE A 1 145 ? 6.156 1.621 -21.381 1.00 89.75 145 ILE A N 1
ATOM 1081 C CA . ILE A 1 145 ? 6.673 0.730 -20.322 1.00 89.75 145 ILE A CA 1
ATOM 1082 C C . ILE A 1 145 ? 6.867 -0.675 -20.900 1.00 89.75 145 ILE A C 1
ATOM 1084 O O . ILE A 1 145 ? 6.002 -1.170 -21.629 1.00 89.75 145 ILE A O 1
ATOM 1088 N N . ARG A 1 146 ? 7.972 -1.354 -20.567 1.00 91.38 146 ARG A N 1
ATOM 1089 C CA . ARG A 1 146 ? 8.194 -2.721 -21.046 1.00 91.38 146 ARG A CA 1
ATOM 1090 C C . ARG A 1 146 ? 7.159 -3.695 -20.446 1.00 91.38 146 ARG A C 1
ATOM 1092 O O . ARG A 1 146 ? 6.804 -3.587 -19.261 1.00 91.38 146 ARG A O 1
ATOM 1099 N N . PRO A 1 147 ? 6.673 -4.685 -21.217 1.00 90.62 147 PRO A N 1
ATOM 1100 C CA . PRO A 1 147 ? 5.697 -5.660 -20.722 1.00 90.62 147 PRO A CA 1
ATOM 1101 C C . PRO A 1 147 ? 6.204 -6.523 -19.558 1.00 90.62 147 PRO A C 1
ATOM 1103 O O . PRO A 1 147 ? 5.422 -6.886 -18.673 1.00 90.62 147 PRO A O 1
ATOM 1106 N N . ASP A 1 148 ? 7.498 -6.849 -19.530 1.00 92.44 148 ASP A N 1
ATOM 1107 C CA . ASP A 1 148 ? 8.143 -7.612 -18.457 1.00 92.44 148 ASP A CA 1
ATOM 1108 C C . ASP A 1 148 ? 8.158 -6.827 -17.138 1.00 92.44 148 ASP A C 1
ATOM 1110 O O . ASP A 1 148 ? 7.808 -7.395 -16.103 1.00 92.44 148 ASP A O 1
ATOM 1114 N N . VAL A 1 149 ? 8.429 -5.517 -17.185 1.00 94.00 149 VAL A N 1
ATOM 1115 C CA . VAL A 1 149 ? 8.363 -4.611 -16.025 1.00 94.00 149 VAL A CA 1
ATOM 1116 C C . VAL A 1 149 ? 6.938 -4.542 -15.487 1.00 94.00 149 VAL A C 1
ATOM 1118 O O . VAL A 1 149 ? 6.703 -4.781 -14.303 1.00 94.00 149 VAL A O 1
ATOM 1121 N N . THR A 1 150 ? 5.956 -4.311 -16.363 1.00 92.94 150 THR A N 1
ATOM 1122 C CA . THR A 1 150 ? 4.535 -4.271 -15.970 1.00 92.94 150 THR A CA 1
ATOM 1123 C C . THR A 1 150 ? 4.096 -5.592 -15.328 1.00 92.94 150 THR A C 1
ATOM 1125 O O . THR A 1 150 ? 3.378 -5.609 -14.325 1.00 92.94 150 THR A O 1
ATOM 1128 N N . THR A 1 151 ? 4.549 -6.717 -15.884 1.00 93.56 151 THR A N 1
ATOM 1129 C CA . THR A 1 151 ? 4.262 -8.055 -15.359 1.00 93.56 151 THR A CA 1
ATOM 1130 C C . THR A 1 151 ? 4.924 -8.286 -14.003 1.00 93.56 151 THR A C 1
ATOM 1132 O O . THR A 1 151 ? 4.279 -8.833 -13.106 1.00 93.56 151 THR A O 1
ATOM 1135 N N . ALA A 1 152 ? 6.180 -7.869 -13.830 1.00 95.12 152 ALA A N 1
ATOM 1136 C CA . ALA A 1 152 ? 6.899 -7.968 -12.565 1.00 95.12 152 ALA A CA 1
ATOM 1137 C C . ALA A 1 152 ? 6.201 -7.150 -11.472 1.00 95.12 152 ALA A C 1
ATOM 1139 O O . ALA A 1 152 ? 5.865 -7.709 -10.431 1.00 95.12 152 ALA A O 1
ATOM 1140 N N . VAL A 1 153 ? 5.850 -5.887 -11.749 1.00 95.81 153 VAL A N 1
ATOM 1141 C CA . VAL A 1 153 ? 5.116 -5.021 -10.810 1.00 95.81 153 VAL A CA 1
ATOM 1142 C C . VAL A 1 153 ? 3.802 -5.669 -10.382 1.00 95.81 153 VAL A C 1
ATOM 1144 O O . VAL A 1 153 ? 3.542 -5.796 -9.188 1.00 95.81 153 VAL A O 1
ATOM 1147 N N . ARG A 1 154 ? 2.988 -6.143 -11.335 1.00 95.31 154 ARG A N 1
ATOM 1148 C CA . ARG A 1 154 ? 1.705 -6.800 -11.026 1.00 95.31 154 ARG A CA 1
ATOM 1149 C C . ARG A 1 154 ? 1.884 -8.045 -10.163 1.00 95.31 154 ARG A C 1
ATOM 1151 O O . ARG A 1 154 ? 1.094 -8.266 -9.250 1.00 95.31 154 ARG A O 1
ATOM 1158 N N . ARG A 1 155 ? 2.913 -8.853 -10.426 1.00 94.88 155 ARG A N 1
ATOM 1159 C CA . ARG A 1 155 ? 3.206 -10.064 -9.645 1.00 94.88 155 ARG A CA 1
ATOM 1160 C C . ARG A 1 155 ? 3.675 -9.731 -8.235 1.00 94.88 155 ARG A C 1
ATOM 1162 O O . ARG A 1 155 ? 3.142 -10.298 -7.286 1.00 94.88 155 ARG A O 1
ATOM 1169 N N . SER A 1 156 ? 4.621 -8.809 -8.088 1.00 97.00 156 SER A N 1
ATOM 1170 C CA . SER A 1 156 ? 5.149 -8.414 -6.782 1.00 97.00 156 SER A CA 1
ATOM 1171 C C . SER A 1 156 ? 4.092 -7.704 -5.936 1.00 97.00 156 SER A C 1
ATOM 1173 O O . SER A 1 156 ? 3.955 -8.009 -4.753 1.00 97.00 156 SER A O 1
ATOM 1175 N N . ALA A 1 157 ? 3.263 -6.851 -6.547 1.00 96.56 157 ALA A N 1
ATOM 1176 C CA . ALA A 1 157 ? 2.109 -6.240 -5.891 1.00 96.56 157 ALA A CA 1
ATOM 1177 C C . ALA A 1 157 ? 1.086 -7.295 -5.449 1.00 96.56 157 ALA A C 1
ATOM 1179 O O . ALA A 1 157 ? 0.668 -7.300 -4.292 1.00 96.56 157 ALA A O 1
ATOM 1180 N N . ALA A 1 158 ? 0.751 -8.250 -6.327 1.00 95.50 158 ALA A N 1
ATOM 1181 C CA . ALA A 1 158 ? -0.145 -9.348 -5.985 1.00 95.50 158 ALA A CA 1
ATOM 1182 C C . ALA A 1 158 ? 0.393 -10.189 -4.821 1.00 95.50 158 ALA A C 1
ATOM 1184 O O . ALA A 1 158 ? -0.392 -10.550 -3.952 1.00 95.50 158 ALA A O 1
ATOM 1185 N N . LEU A 1 159 ? 1.704 -10.463 -4.762 1.00 95.56 159 LEU A N 1
ATOM 1186 C CA . LEU A 1 159 ? 2.335 -11.173 -3.643 1.00 95.56 159 LEU A CA 1
ATOM 1187 C C . LEU A 1 159 ? 2.265 -10.379 -2.333 1.00 95.56 159 LEU A C 1
ATOM 1189 O O . LEU A 1 159 ? 1.891 -10.949 -1.302 1.00 95.56 159 LEU A O 1
ATOM 1193 N N . ALA A 1 160 ? 2.565 -9.078 -2.394 1.00 95.81 160 ALA A N 1
ATOM 1194 C CA . ALA A 1 160 ? 2.490 -8.162 -1.258 1.00 95.81 160 ALA A CA 1
ATOM 1195 C C . ALA A 1 160 ? 1.049 -7.934 -0.769 1.00 95.81 160 ALA A C 1
ATOM 1197 O O . ALA A 1 160 ? 0.851 -7.508 0.366 1.00 95.81 160 ALA A O 1
ATOM 1198 N N . GLY A 1 161 ? 0.051 -8.227 -1.609 1.00 95.00 161 GLY A N 1
ATOM 1199 C CA . GLY A 1 161 ? -1.353 -7.944 -1.335 1.00 95.00 161 GLY A CA 1
ATOM 1200 C C . GLY A 1 161 ? -1.773 -6.508 -1.659 1.00 95.00 161 GLY A C 1
ATOM 1201 O O . GLY A 1 161 ? -2.773 -6.030 -1.133 1.00 95.00 161 GLY A O 1
ATOM 1202 N N . LEU A 1 162 ? -1.004 -5.807 -2.494 1.00 95.25 162 LEU A N 1
ATOM 1203 C CA . LEU A 1 162 ? -1.238 -4.413 -2.862 1.00 95.25 162 LEU A CA 1
ATOM 1204 C C . LEU A 1 162 ? -2.007 -4.322 -4.193 1.00 95.25 162 LEU A C 1
ATOM 1206 O O . LEU A 1 162 ? -1.672 -5.037 -5.143 1.00 95.25 162 LEU A O 1
ATOM 1210 N N . PRO A 1 163 ? -3.015 -3.438 -4.299 1.00 94.19 163 PRO A N 1
ATOM 1211 C CA . PRO A 1 163 ? -3.741 -3.230 -5.542 1.00 94.19 163 PRO A CA 1
ATOM 1212 C C . PRO A 1 163 ? -2.876 -2.481 -6.559 1.00 94.19 163 PRO A C 1
ATOM 1214 O O . PRO A 1 163 ? -2.132 -1.564 -6.211 1.00 94.19 163 PRO A O 1
ATOM 1217 N N . VAL A 1 164 ? -3.018 -2.842 -7.833 1.00 94.00 164 VAL A N 1
ATOM 1218 C CA . VAL A 1 164 ? -2.491 -2.071 -8.966 1.00 94.00 164 VAL A CA 1
ATOM 1219 C C . VAL A 1 164 ? -3.667 -1.377 -9.635 1.00 94.00 164 VAL A C 1
ATOM 1221 O O . VAL A 1 164 ? -4.657 -2.033 -9.964 1.00 94.00 164 VAL A O 1
ATOM 1224 N N . ALA A 1 165 ? -3.559 -0.066 -9.840 1.00 91.06 165 ALA A N 1
ATOM 1225 C CA . ALA A 1 165 ? -4.591 0.725 -10.488 1.00 91.06 165 ALA A CA 1
ATOM 1226 C C . ALA A 1 165 ? -4.837 0.191 -11.906 1.00 91.06 165 ALA A C 1
ATOM 1228 O O . ALA A 1 165 ? -3.929 0.136 -12.739 1.00 91.06 165 ALA A O 1
ATOM 1229 N N . THR A 1 166 ? -6.072 -0.230 -12.178 1.00 84.19 166 THR A N 1
ATOM 1230 C CA . THR A 1 166 ? -6.448 -0.775 -13.487 1.00 84.19 166 THR A CA 1
ATOM 1231 C C . THR A 1 166 ? -6.709 0.308 -14.522 1.00 84.19 166 THR A C 1
ATOM 1233 O O . THR A 1 166 ? -6.487 0.074 -15.706 1.00 84.19 166 THR A O 1
ATOM 1236 N N . HIS A 1 167 ? -7.140 1.488 -14.085 1.00 80.38 167 HIS A N 1
ATOM 1237 C CA . HIS A 1 167 ? -7.449 2.627 -14.935 1.00 80.38 167 HIS A CA 1
ATOM 1238 C C . HIS A 1 167 ? -6.971 3.942 -14.301 1.00 80.38 167 HIS A C 1
ATOM 1240 O O . HIS A 1 167 ? -6.710 3.992 -13.093 1.00 80.38 167 HIS A O 1
ATOM 1246 N N . PRO A 1 168 ? -6.900 5.039 -15.078 1.00 78.88 168 PRO A N 1
ATOM 1247 C CA . PRO A 1 168 ? -6.629 6.361 -14.528 1.00 78.88 168 PRO A CA 1
ATOM 1248 C C . PRO A 1 168 ? -7.608 6.718 -13.399 1.00 78.88 168 PRO A C 1
ATOM 1250 O O . PRO A 1 168 ? -8.824 6.667 -13.578 1.00 78.88 168 PRO A O 1
ATOM 1253 N N . GLY A 1 169 ? -7.065 7.076 -12.234 1.00 79.06 169 GLY A N 1
ATOM 1254 C CA . GLY A 1 169 ? -7.842 7.433 -11.043 1.00 79.06 169 GLY A CA 1
ATOM 1255 C C . GLY A 1 169 ? -8.367 6.253 -10.218 1.00 79.06 169 GLY A C 1
ATOM 1256 O O . GLY A 1 169 ? -9.019 6.485 -9.201 1.00 79.06 169 GLY A O 1
ATOM 1257 N N . ASP A 1 170 ? -8.093 5.001 -10.601 1.00 86.50 170 ASP A N 1
ATOM 1258 C CA . ASP A 1 170 ? -8.335 3.863 -9.708 1.00 86.50 170 ASP A CA 1
ATOM 1259 C C . ASP A 1 170 ? -7.367 3.898 -8.518 1.00 86.50 170 ASP A C 1
ATOM 1261 O O . ASP A 1 170 ? -6.208 4.288 -8.703 1.00 86.50 170 ASP A O 1
ATOM 1265 N N . PRO A 1 171 ? -7.819 3.488 -7.318 1.00 90.25 171 PRO A N 1
ATOM 1266 C CA . PRO A 1 171 ? -6.948 3.370 -6.159 1.00 90.25 171 PRO A CA 1
ATOM 1267 C C . PRO A 1 171 ? -5.900 2.270 -6.365 1.00 90.25 171 PRO A C 1
ATOM 1269 O O . PRO A 1 171 ? -6.173 1.235 -6.978 1.00 90.25 171 PRO A O 1
ATOM 1272 N N . GLY A 1 172 ? -4.712 2.484 -5.806 1.00 94.06 172 GLY A N 1
ATOM 1273 C CA . GLY A 1 172 ? -3.607 1.530 -5.819 1.00 94.06 172 GLY A CA 1
ATOM 1274 C C . GLY A 1 172 ? -2.349 2.038 -6.515 1.00 94.06 172 GLY A C 1
ATOM 1275 O O . GLY A 1 172 ? -2.196 3.228 -6.798 1.00 94.06 172 GLY A O 1
ATOM 1276 N N . ILE A 1 173 ? -1.426 1.115 -6.787 1.00 95.56 173 ILE A N 1
ATOM 1277 C CA . ILE A 1 173 ? -0.144 1.405 -7.435 1.00 95.56 173 ILE A CA 1
ATOM 1278 C C . ILE A 1 173 ? -0.405 1.899 -8.854 1.00 95.56 173 ILE A C 1
ATOM 1280 O O . ILE A 1 173 ? -1.024 1.199 -9.658 1.00 95.56 173 ILE A O 1
ATOM 1284 N N . THR A 1 174 ? 0.100 3.085 -9.173 1.00 94.00 174 THR A N 1
ATOM 1285 C CA . THR A 1 174 ? 0.084 3.619 -10.536 1.00 94.00 174 THR A CA 1
ATOM 1286 C C . THR A 1 174 ? 1.422 3.385 -11.212 1.00 94.00 174 THR A C 1
ATOM 1288 O O . THR A 1 174 ? 2.460 3.367 -10.555 1.00 94.00 174 THR A O 1
ATOM 1291 N N . LEU A 1 175 ? 1.386 3.202 -12.531 1.00 93.00 175 LEU A N 1
ATOM 1292 C CA . LEU A 1 175 ? 2.572 3.057 -13.363 1.00 93.00 175 LEU A CA 1
ATOM 1293 C C . LEU A 1 175 ? 2.585 4.191 -14.384 1.00 93.00 175 LEU A C 1
ATOM 1295 O O . LEU A 1 175 ? 1.596 4.397 -15.093 1.00 93.00 175 LEU A O 1
ATOM 1299 N N . ARG A 1 176 ? 3.699 4.913 -14.466 1.00 91.38 176 ARG A N 1
ATOM 1300 C CA . ARG A 1 176 ? 3.945 5.942 -15.482 1.00 91.38 176 ARG A CA 1
ATOM 1301 C C . ARG A 1 176 ? 5.267 5.640 -16.183 1.00 91.38 176 ARG A C 1
ATOM 1303 O O . ARG A 1 176 ? 6.190 5.199 -15.508 1.00 91.38 176 ARG A O 1
ATOM 1310 N N . PRO A 1 177 ? 5.389 5.833 -17.504 1.00 89.50 177 PRO A N 1
ATOM 1311 C CA . PRO A 1 177 ? 6.687 5.709 -18.154 1.00 89.50 177 PRO A CA 1
ATOM 1312 C C . PRO A 1 177 ? 7.644 6.758 -17.581 1.00 89.50 177 PRO A C 1
ATOM 1314 O O . PRO A 1 177 ? 7.261 7.919 -17.404 1.00 89.50 177 PRO A O 1
ATOM 1317 N N . CYS A 1 178 ? 8.873 6.354 -17.268 1.00 87.88 178 CYS A N 1
ATOM 1318 C CA . CYS A 1 178 ? 9.910 7.311 -16.908 1.00 87.88 178 CYS A CA 1
ATOM 1319 C C . CYS A 1 178 ? 10.303 8.129 -18.148 1.00 87.88 178 CYS A C 1
ATOM 1321 O O . CYS A 1 178 ? 10.529 7.541 -19.207 1.00 87.88 178 CYS A O 1
ATOM 1323 N N . PRO A 1 179 ? 10.405 9.466 -18.047 1.00 79.19 179 PRO A N 1
ATOM 1324 C CA . PRO A 1 179 ? 11.055 10.235 -19.094 1.00 79.19 179 PRO A CA 1
ATOM 1325 C C . PRO A 1 179 ? 12.555 9.884 -19.122 1.00 79.19 179 PRO A C 1
ATOM 1327 O O . PRO A 1 179 ? 13.132 9.683 -18.044 1.00 79.19 179 PRO A O 1
ATOM 1330 N N . PRO A 1 180 ? 13.185 9.832 -20.310 1.00 70.12 180 PRO A N 1
ATOM 1331 C CA . PRO A 1 180 ? 14.637 9.740 -20.405 1.00 70.12 180 PRO A CA 1
ATOM 1332 C C . PRO A 1 180 ? 15.257 10.962 -19.732 1.00 70.12 180 PRO A C 1
ATOM 1334 O O . PRO A 1 180 ? 14.810 12.086 -19.972 1.00 70.12 180 PRO A O 1
ATOM 1337 N N . LEU A 1 181 ? 16.224 10.740 -18.841 1.00 70.00 181 LEU A N 1
ATOM 1338 C CA . LEU A 1 181 ? 16.891 11.836 -18.138 1.00 70.00 181 LEU A CA 1
ATOM 1339 C C . LEU A 1 181 ? 17.995 12.452 -18.986 1.00 70.00 181 LEU A C 1
ATOM 1341 O O . LEU A 1 181 ? 18.065 13.672 -19.071 1.00 70.00 181 LEU A O 1
ATOM 1345 N N . ASP A 1 182 ? 18.777 11.603 -19.656 1.00 65.81 182 ASP A N 1
ATOM 1346 C CA . ASP A 1 182 ? 19.946 11.977 -20.447 1.00 65.81 182 ASP A CA 1
ATOM 1347 C C . ASP A 1 182 ? 19.999 11.175 -21.759 1.00 65.81 182 ASP A C 1
ATOM 1349 O O . ASP A 1 182 ? 19.302 10.173 -21.925 1.00 65.81 182 ASP A O 1
ATOM 1353 N N . VAL A 1 183 ? 20.852 11.604 -22.696 1.00 59.44 183 VAL A N 1
ATOM 1354 C CA . VAL A 1 183 ? 21.031 10.963 -24.018 1.00 59.44 183 VAL A CA 1
ATOM 1355 C C . VAL A 1 183 ? 21.528 9.510 -23.900 1.00 59.44 183 VAL A C 1
ATOM 1357 O O . VAL A 1 183 ? 21.224 8.697 -24.770 1.00 59.44 183 VAL A O 1
ATOM 1360 N N . ASP A 1 184 ? 22.210 9.178 -22.798 1.00 62.69 184 ASP A N 1
ATOM 1361 C CA . ASP A 1 184 ? 22.756 7.846 -22.496 1.00 62.69 184 ASP A CA 1
ATOM 1362 C C . ASP A 1 184 ? 21.957 7.083 -21.412 1.00 62.69 184 ASP A C 1
ATOM 1364 O O . ASP A 1 184 ? 22.383 6.021 -20.952 1.00 62.69 184 ASP A O 1
ATOM 1368 N N . ASP A 1 185 ? 20.809 7.609 -20.965 1.00 67.56 185 ASP A N 1
ATOM 1369 C CA . ASP A 1 185 ? 19.994 6.985 -19.916 1.00 67.56 185 ASP A CA 1
ATOM 1370 C C . ASP A 1 185 ? 19.098 5.885 -20.508 1.00 67.56 185 ASP A C 1
ATOM 1372 O O . ASP A 1 185 ? 18.072 6.163 -21.136 1.00 67.56 185 ASP A O 1
ATOM 1376 N N . ASP A 1 186 ? 19.457 4.616 -20.282 1.00 66.12 186 ASP A N 1
ATOM 1377 C CA . ASP A 1 186 ? 18.634 3.448 -20.634 1.00 66.12 186 ASP A CA 1
ATOM 1378 C C . ASP A 1 186 ? 17.452 3.281 -19.657 1.00 66.12 186 ASP A C 1
ATOM 1380 O O . ASP A 1 186 ? 17.289 2.284 -18.951 1.00 66.12 186 ASP A O 1
ATOM 1384 N N . THR A 1 187 ? 16.607 4.310 -19.585 1.00 70.69 187 THR A N 1
ATOM 1385 C CA . THR A 1 187 ? 15.305 4.274 -18.905 1.00 70.69 187 THR A CA 1
ATOM 1386 C C . THR A 1 187 ? 14.167 3.853 -19.815 1.00 70.69 187 THR A C 1
ATOM 1388 O O . THR A 1 187 ? 13.002 3.845 -19.399 1.00 70.69 187 THR A O 1
ATOM 1391 N N . ALA A 1 188 ? 14.491 3.460 -21.048 1.00 80.19 188 ALA A N 1
ATOM 1392 C CA . ALA A 1 188 ? 13.529 3.014 -22.032 1.00 80.19 188 ALA A CA 1
ATOM 1393 C C . ALA A 1 188 ? 12.690 1.857 -21.469 1.00 80.19 188 ALA A C 1
ATOM 1395 O O . ALA A 1 188 ? 13.159 0.746 -21.212 1.00 80.19 188 ALA A O 1
ATOM 1396 N N . GLY A 1 189 ? 11.400 2.127 -21.271 1.00 84.31 189 GLY A N 1
ATOM 1397 C CA . GLY A 1 189 ? 10.465 1.124 -20.793 1.00 84.31 189 GLY A CA 1
ATOM 1398 C C . GLY A 1 189 ? 10.457 0.880 -19.276 1.00 84.31 189 GLY A C 1
ATOM 1399 O O . GLY A 1 189 ? 9.786 -0.051 -18.824 1.00 84.31 189 GLY A O 1
ATOM 1400 N N . ILE A 1 190 ? 11.141 1.706 -18.483 1.00 91.50 190 ILE A N 1
ATOM 1401 C CA . ILE A 1 190 ? 11.080 1.686 -17.013 1.00 91.50 190 ILE A CA 1
ATOM 1402 C C . ILE A 1 190 ? 9.792 2.361 -16.522 1.00 91.50 190 ILE A C 1
ATOM 1404 O O . ILE A 1 190 ? 9.301 3.321 -17.122 1.00 91.50 190 ILE A O 1
ATOM 1408 N N . ALA A 1 191 ? 9.238 1.855 -15.417 1.00 92.81 191 ALA A N 1
ATOM 1409 C CA . ALA A 1 191 ? 8.056 2.426 -14.779 1.00 92.81 191 ALA A CA 1
ATOM 1410 C C . ALA A 1 191 ? 8.426 3.276 -13.553 1.00 92.81 191 ALA A C 1
ATOM 1412 O O . ALA A 1 191 ? 9.117 2.792 -12.662 1.00 92.81 191 ALA A O 1
ATOM 1413 N N . ASP A 1 192 ? 7.898 4.493 -13.465 1.00 93.81 192 ASP A N 1
ATOM 1414 C CA . ASP A 1 192 ? 7.770 5.254 -12.222 1.00 93.81 192 ASP A CA 1
ATOM 1415 C C . ASP A 1 192 ? 6.506 4.797 -11.482 1.00 93.81 192 ASP A C 1
ATOM 1417 O O . ASP A 1 192 ? 5.408 4.749 -12.054 1.00 93.81 192 ASP A O 1
ATOM 1421 N N . LEU A 1 193 ? 6.679 4.423 -10.218 1.00 95.38 193 LEU A N 1
ATOM 1422 C CA . LEU A 1 193 ? 5.634 3.908 -9.352 1.00 95.38 193 LEU A CA 1
ATOM 1423 C C . LEU A 1 193 ? 5.086 5.015 -8.454 1.00 95.38 193 LEU A C 1
ATOM 1425 O O . LEU A 1 193 ? 5.792 5.598 -7.631 1.00 95.38 193 LEU A O 1
ATOM 1429 N N . GLY A 1 194 ? 3.783 5.246 -8.563 1.00 94.19 194 GLY A N 1
ATOM 1430 C CA . GLY A 1 194 ? 3.042 6.125 -7.667 1.00 94.19 194 GLY A CA 1
ATOM 1431 C C . GLY A 1 194 ? 1.992 5.372 -6.861 1.00 94.19 194 GLY A C 1
ATOM 1432 O O . GLY A 1 194 ? 1.817 4.158 -6.983 1.00 94.19 194 GLY A O 1
ATOM 1433 N N . TRP A 1 195 ? 1.224 6.124 -6.082 1.00 94.44 195 TRP A N 1
ATOM 1434 C CA . TRP A 1 195 ? 0.045 5.628 -5.385 1.00 94.44 195 TRP A CA 1
ATOM 1435 C C . TRP A 1 195 ? -1.134 6.551 -5.663 1.00 94.44 195 TRP A C 1
ATOM 1437 O O . TRP A 1 195 ? -1.005 7.764 -5.545 1.00 94.44 195 TRP A O 1
ATOM 1447 N N . ASN A 1 196 ? -2.275 5.974 -6.022 1.00 92.56 196 ASN A N 1
ATOM 1448 C CA . ASN A 1 196 ? -3.546 6.677 -6.018 1.00 92.56 196 ASN A CA 1
ATOM 1449 C C . ASN A 1 196 ? -4.317 6.281 -4.754 1.00 92.56 196 ASN A C 1
ATOM 1451 O O . ASN A 1 196 ? -4.592 5.090 -4.566 1.00 92.56 196 ASN A O 1
ATOM 1455 N N . PRO A 1 197 ? -4.734 7.242 -3.916 1.00 91.56 197 PRO A N 1
ATOM 1456 C CA . PRO A 1 197 ? -5.708 6.964 -2.872 1.00 91.56 197 PRO A CA 1
ATOM 1457 C C . PRO A 1 197 ? -7.098 6.727 -3.485 1.00 91.56 197 PRO A C 1
ATOM 1459 O O . PRO A 1 197 ? -7.271 6.657 -4.704 1.00 91.56 197 PRO A O 1
ATOM 1462 N N . SER A 1 198 ? -8.130 6.610 -2.649 1.00 89.75 198 SER A N 1
ATOM 1463 C CA . SER A 1 198 ? -9.507 6.539 -3.148 1.00 89.75 198 SER A CA 1
ATOM 1464 C C . SER A 1 198 ? -9.861 7.707 -4.067 1.00 89.75 198 SER A C 1
ATOM 1466 O O . SER A 1 198 ? -9.421 8.841 -3.869 1.00 89.75 198 SER A O 1
ATOM 1468 N N . ARG A 1 199 ? -10.786 7.457 -5.000 1.00 85.25 199 ARG A N 1
ATOM 1469 C CA . ARG A 1 199 ? -11.397 8.504 -5.836 1.00 85.25 199 ARG A CA 1
ATOM 1470 C C . ARG A 1 199 ? -11.995 9.642 -5.003 1.00 85.25 199 ARG A C 1
ATOM 1472 O O . ARG A 1 199 ? -11.952 10.789 -5.427 1.00 85.25 199 ARG A O 1
ATOM 1479 N N . ARG A 1 200 ? -12.521 9.327 -3.812 1.00 84.94 200 ARG A N 1
ATOM 1480 C CA . ARG A 1 200 ? -13.067 10.303 -2.857 1.00 84.94 200 ARG A CA 1
ATOM 1481 C C . ARG A 1 200 ? -11.993 11.275 -2.377 1.00 84.94 200 ARG A C 1
ATOM 1483 O O . ARG A 1 200 ? -12.199 12.479 -2.451 1.00 84.94 200 ARG A O 1
ATOM 1490 N N . LEU A 1 201 ? -10.841 10.757 -1.955 1.00 86.06 201 LEU A N 1
ATOM 1491 C CA . LEU A 1 201 ? -9.720 11.597 -1.537 1.00 86.06 201 LEU A CA 1
ATOM 1492 C C . LEU A 1 201 ? -9.079 12.333 -2.723 1.00 86.06 201 LEU A C 1
ATOM 1494 O O . LEU A 1 201 ? -8.677 13.481 -2.588 1.00 86.06 201 LEU A O 1
ATOM 1498 N N . ALA A 1 202 ? -9.021 11.696 -3.895 1.00 82.62 202 ALA A N 1
ATOM 1499 C CA . ALA A 1 202 ? -8.456 12.294 -5.101 1.00 82.62 202 ALA A CA 1
ATOM 1500 C C . ALA A 1 202 ? -9.299 13.453 -5.665 1.00 82.62 202 ALA A C 1
ATOM 1502 O O . ALA A 1 202 ? -8.738 14.387 -6.233 1.00 82.62 202 ALA A O 1
ATOM 1503 N N . ALA A 1 203 ? -10.627 13.396 -5.516 1.00 79.50 203 ALA A N 1
ATOM 1504 C CA . ALA A 1 203 ? -11.559 14.412 -6.007 1.00 79.50 203 ALA A CA 1
ATOM 1505 C C . ALA A 1 203 ? -11.723 15.615 -5.064 1.00 79.50 203 ALA A C 1
ATOM 1507 O O . ALA A 1 203 ? -12.297 16.624 -5.466 1.00 79.50 203 ALA A O 1
ATOM 1508 N N . ALA A 1 204 ? -11.260 15.514 -3.820 1.00 78.69 204 ALA A N 1
ATOM 1509 C CA . ALA A 1 204 ? -11.397 16.579 -2.842 1.00 78.69 204 ALA A CA 1
ATOM 1510 C C . ALA A 1 204 ? -10.341 17.676 -3.088 1.00 78.69 204 ALA A C 1
ATOM 1512 O O . ALA A 1 204 ? -9.142 17.409 -3.149 1.00 78.69 204 ALA A O 1
ATOM 1513 N N . THR A 1 205 ? -10.801 18.916 -3.274 1.00 74.19 205 THR A N 1
ATOM 1514 C CA . THR A 1 205 ? -9.982 20.041 -3.769 1.00 74.19 205 THR A CA 1
ATOM 1515 C C . THR A 1 205 ? -9.640 21.087 -2.710 1.00 74.19 205 THR A C 1
ATOM 1517 O O . THR A 1 205 ? -8.988 22.080 -3.026 1.00 74.19 205 THR A O 1
ATOM 1520 N N . SER A 1 206 ? -10.096 20.921 -1.469 1.00 81.06 206 SER A N 1
ATOM 1521 C CA . SER A 1 206 ? -9.751 21.834 -0.379 1.00 81.06 206 SER A CA 1
ATOM 1522 C C . SER A 1 206 ? -8.273 21.714 0.006 1.00 81.06 206 SER A C 1
ATOM 1524 O O . SER A 1 206 ? -7.631 20.684 -0.217 1.00 81.06 206 SER A O 1
ATOM 1526 N N . GLY A 1 207 ? -7.729 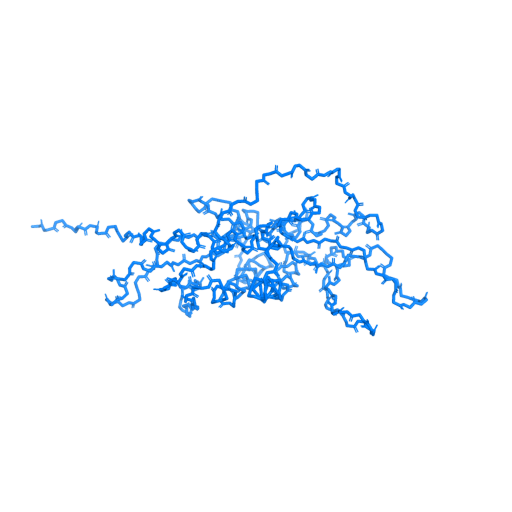22.753 0.648 1.00 78.44 207 GLY A N 1
ATOM 1527 C CA . GLY A 1 207 ? -6.359 22.710 1.169 1.00 78.44 207 GLY A CA 1
ATOM 1528 C C . GLY A 1 207 ? -6.147 21.591 2.199 1.00 78.44 207 GLY A C 1
ATOM 1529 O O . GLY A 1 207 ? -5.093 20.959 2.223 1.00 78.44 207 GLY A O 1
ATOM 1530 N N . THR A 1 208 ? -7.165 21.282 3.008 1.00 81.12 208 THR A N 1
ATOM 1531 C CA . THR A 1 208 ? -7.145 20.173 3.973 1.00 81.12 208 THR A CA 1
ATOM 1532 C C . THR A 1 208 ? -7.105 18.814 3.287 1.00 81.12 208 THR A C 1
ATOM 1534 O O . THR A 1 208 ? -6.281 17.972 3.646 1.00 81.12 208 THR A O 1
ATOM 1537 N N . ALA A 1 209 ? -7.940 18.600 2.271 1.00 81.81 209 ALA A N 1
ATOM 1538 C CA . ALA A 1 209 ? -7.968 17.346 1.532 1.00 81.81 209 ALA A CA 1
ATOM 1539 C C . ALA A 1 209 ? -6.713 17.136 0.679 1.00 81.81 209 ALA A C 1
ATOM 1541 O O . ALA A 1 209 ? -6.220 16.013 0.594 1.00 81.81 209 ALA A O 1
ATOM 1542 N N . TRP A 1 210 ? -6.148 18.204 0.112 1.00 85.00 210 TRP A N 1
ATOM 1543 C CA . TRP A 1 210 ? -4.870 18.148 -0.595 1.00 85.00 210 TRP A CA 1
ATOM 1544 C C . TRP A 1 210 ? -3.728 17.679 0.315 1.00 85.00 210 TRP A C 1
ATOM 1546 O O . TRP A 1 210 ? -2.969 16.777 -0.051 1.00 85.00 210 TRP A O 1
ATOM 1556 N N . ASN A 1 211 ? -3.627 18.253 1.518 1.00 87.62 211 ASN A N 1
ATOM 1557 C CA . ASN A 1 211 ? -2.612 17.863 2.497 1.00 87.62 211 ASN A CA 1
ATOM 1558 C C . ASN A 1 211 ? -2.786 16.402 2.921 1.00 87.62 211 ASN A C 1
ATOM 1560 O O . ASN A 1 211 ? -1.809 15.660 3.001 1.00 87.62 211 ASN A O 1
ATOM 1564 N N . LEU A 1 212 ? -4.032 15.973 3.129 1.00 88.00 212 LEU A N 1
ATOM 1565 C CA . LEU A 1 212 ? -4.347 14.587 3.448 1.00 88.00 212 LEU A CA 1
ATOM 1566 C C . LEU A 1 212 ? -3.973 13.633 2.308 1.00 88.00 212 LEU A C 1
ATOM 1568 O O . LEU A 1 212 ? -3.363 12.595 2.552 1.00 88.00 212 LEU A O 1
ATOM 1572 N N . ARG A 1 213 ? -4.303 13.992 1.064 1.00 89.62 213 ARG A N 1
ATOM 1573 C CA . ARG A 1 213 ? -3.948 13.217 -0.128 1.00 89.62 213 ARG A CA 1
ATOM 1574 C C . ARG A 1 213 ? -2.438 13.037 -0.227 1.00 89.62 213 ARG A C 1
ATOM 1576 O O . ARG A 1 213 ? -1.973 11.910 -0.342 1.00 89.62 213 ARG A O 1
ATOM 1583 N N . THR A 1 214 ? -1.697 14.134 -0.102 1.00 89.88 214 THR A N 1
ATOM 1584 C CA . THR A 1 214 ? -0.229 14.143 -0.149 1.00 89.88 214 THR A CA 1
ATOM 1585 C C . THR A 1 214 ? 0.365 13.272 0.957 1.00 89.88 214 THR A C 1
ATOM 1587 O O . THR A 1 214 ? 1.222 12.438 0.685 1.00 89.88 214 THR A O 1
ATOM 1590 N N . ALA A 1 215 ? -0.137 13.386 2.192 1.00 90.69 215 ALA A N 1
ATOM 1591 C CA . ALA A 1 215 ? 0.343 12.583 3.314 1.00 90.69 215 ALA A CA 1
ATOM 1592 C C . ALA A 1 215 ? 0.101 11.077 3.111 1.00 90.69 215 ALA A C 1
ATOM 1594 O O . ALA A 1 215 ? 0.973 10.261 3.407 1.00 90.69 215 ALA A O 1
ATOM 1595 N N . VAL A 1 216 ? -1.065 10.699 2.574 1.00 91.69 216 VAL A N 1
ATOM 1596 C CA . VAL A 1 216 ? -1.378 9.304 2.230 1.00 91.69 216 VAL A CA 1
ATOM 1597 C C . VAL A 1 216 ? -0.473 8.803 1.104 1.00 91.69 216 VAL A C 1
ATOM 1599 O O . VAL A 1 216 ? 0.091 7.714 1.217 1.00 91.69 216 VAL A O 1
ATOM 1602 N N . GLU A 1 217 ? -0.321 9.584 0.033 1.00 92.12 217 GLU A N 1
ATOM 1603 C CA . GLU A 1 217 ? 0.549 9.255 -1.098 1.00 92.12 217 GLU A CA 1
ATOM 1604 C C . GLU A 1 217 ? 1.993 9.038 -0.632 1.00 92.12 217 GLU A C 1
ATOM 1606 O O . GLU A 1 217 ? 2.580 8.002 -0.939 1.00 92.12 217 GLU A O 1
ATOM 1611 N N . ASP A 1 218 ? 2.550 9.952 0.164 1.00 91.88 218 ASP A N 1
ATOM 1612 C CA . ASP A 1 218 ? 3.926 9.854 0.648 1.00 91.88 218 ASP A CA 1
ATOM 1613 C C . ASP A 1 218 ? 4.129 8.687 1.618 1.00 91.88 218 ASP A C 1
ATOM 1615 O O . ASP A 1 218 ? 5.091 7.931 1.454 1.00 91.88 218 ASP A O 1
ATOM 1619 N N . ALA A 1 219 ? 3.218 8.477 2.574 1.00 92.62 219 ALA A N 1
ATOM 1620 C CA . ALA A 1 219 ? 3.318 7.369 3.525 1.00 92.62 219 ALA A CA 1
ATOM 1621 C C . ALA A 1 219 ? 3.311 6.004 2.818 1.00 92.62 219 ALA A C 1
ATOM 1623 O O . ALA A 1 219 ? 4.116 5.128 3.140 1.00 92.62 219 ALA A O 1
ATOM 1624 N N . VAL A 1 220 ? 2.439 5.818 1.820 1.00 93.31 220 VAL A N 1
ATOM 1625 C CA . VAL A 1 220 ? 2.388 4.562 1.059 1.00 93.31 220 VAL A CA 1
ATOM 1626 C C . VAL A 1 220 ? 3.591 4.439 0.130 1.00 93.31 220 VAL A C 1
ATOM 1628 O O . VAL A 1 220 ? 4.221 3.383 0.080 1.00 93.31 220 VAL A O 1
ATOM 1631 N N . ARG A 1 221 ? 3.967 5.511 -0.573 1.00 93.00 221 ARG A N 1
ATOM 1632 C CA . ARG A 1 221 ? 5.091 5.501 -1.517 1.00 93.00 221 ARG A CA 1
ATOM 1633 C C . ARG A 1 221 ? 6.424 5.191 -0.829 1.00 93.00 221 ARG A C 1
ATOM 1635 O O . ARG A 1 221 ? 7.261 4.520 -1.423 1.00 93.00 221 ARG A O 1
ATOM 1642 N N . GLN A 1 222 ? 6.601 5.589 0.432 1.00 92.44 222 GLN A N 1
ATOM 1643 C CA . GLN A 1 222 ? 7.756 5.193 1.249 1.00 92.44 222 GLN A CA 1
ATOM 1644 C C . GLN A 1 222 ? 7.795 3.687 1.559 1.00 92.44 222 GLN A C 1
ATOM 1646 O O . GLN A 1 222 ? 8.879 3.116 1.672 1.00 92.44 222 GLN A O 1
ATOM 1651 N N . ALA A 1 223 ? 6.639 3.025 1.651 1.00 94.94 223 ALA A N 1
ATOM 1652 C CA . ALA A 1 223 ? 6.542 1.588 1.905 1.00 94.94 223 ALA A CA 1
ATOM 1653 C C . ALA A 1 223 ? 6.705 0.716 0.649 1.00 94.94 223 ALA A C 1
ATOM 1655 O O . ALA A 1 223 ? 7.211 -0.407 0.738 1.00 94.94 223 ALA A O 1
ATOM 1656 N N . LEU A 1 224 ? 6.304 1.221 -0.522 1.00 95.81 224 LEU A N 1
ATOM 1657 C CA . LEU A 1 224 ? 6.368 0.490 -1.792 1.00 95.81 224 LEU A CA 1
ATOM 1658 C C . LEU A 1 224 ? 7.737 -0.139 -2.123 1.00 95.81 224 LEU A C 1
ATOM 1660 O O . LEU A 1 224 ? 7.728 -1.325 -2.451 1.00 95.81 224 LEU A O 1
ATOM 1664 N N . PRO A 1 225 ? 8.896 0.554 -2.042 1.00 96.25 225 PRO A N 1
ATOM 1665 C CA . PRO A 1 225 ? 10.184 -0.050 -2.401 1.00 96.25 225 PRO A CA 1
ATOM 1666 C C . PRO A 1 225 ? 10.485 -1.311 -1.591 1.00 96.25 225 PRO A C 1
ATOM 1668 O O . PRO A 1 225 ? 10.880 -2.327 -2.152 1.00 96.25 225 PRO A O 1
ATOM 1671 N N . VAL A 1 226 ? 10.255 -1.269 -0.276 1.00 96.38 226 VAL A N 1
ATOM 1672 C CA . VAL A 1 226 ? 10.563 -2.400 0.606 1.00 96.38 226 VAL A CA 1
ATOM 1673 C C . VAL A 1 226 ? 9.572 -3.539 0.381 1.00 96.38 226 VAL A C 1
ATOM 1675 O O . VAL A 1 226 ? 9.988 -4.685 0.245 1.00 96.38 226 VAL A O 1
ATOM 1678 N N . ALA A 1 227 ? 8.272 -3.241 0.287 1.00 96.56 227 ALA A N 1
ATOM 1679 C CA . ALA A 1 227 ? 7.249 -4.268 0.096 1.00 96.56 227 ALA A CA 1
ATOM 1680 C C . ALA A 1 227 ? 7.351 -4.954 -1.279 1.00 96.56 227 ALA A C 1
ATOM 1682 O O . ALA A 1 227 ? 7.251 -6.176 -1.373 1.00 96.56 227 ALA A O 1
ATOM 1683 N N . LEU A 1 228 ? 7.560 -4.188 -2.353 1.00 97.31 228 LEU A N 1
ATOM 1684 C CA . LEU A 1 228 ? 7.687 -4.735 -3.705 1.00 97.31 228 LEU A CA 1
ATOM 1685 C C . LEU A 1 228 ? 9.051 -5.399 -3.920 1.00 97.31 228 LEU A C 1
ATOM 1687 O O . LEU A 1 228 ? 9.100 -6.469 -4.526 1.00 97.31 228 LEU A O 1
ATOM 1691 N N . GLY A 1 229 ? 10.122 -4.818 -3.372 1.00 96.31 229 GLY A N 1
ATOM 1692 C CA . GLY A 1 229 ? 11.467 -5.392 -3.389 1.00 96.31 229 GLY A CA 1
ATOM 1693 C C . GLY A 1 229 ? 11.533 -6.742 -2.684 1.00 96.31 229 GLY A C 1
ATOM 1694 O O . GLY A 1 229 ? 11.997 -7.720 -3.266 1.00 96.31 229 GLY A O 1
ATOM 1695 N N . ALA A 1 230 ? 10.949 -6.841 -1.484 1.00 94.94 230 ALA A N 1
ATOM 1696 C CA . ALA A 1 230 ? 10.799 -8.108 -0.769 1.00 94.94 230 ALA A CA 1
ATOM 1697 C C . ALA A 1 230 ? 10.037 -9.158 -1.594 1.00 94.94 230 ALA A C 1
ATOM 1699 O O . ALA A 1 230 ? 10.328 -10.344 -1.498 1.00 94.94 230 ALA A O 1
ATOM 1700 N N . CYS A 1 231 ? 9.100 -8.725 -2.441 1.00 95.88 231 CYS A N 1
ATOM 1701 C CA . CYS A 1 231 ? 8.332 -9.565 -3.361 1.00 95.88 231 CYS A CA 1
ATOM 1702 C C . CYS A 1 231 ? 9.004 -9.780 -4.732 1.00 95.88 231 CYS A C 1
ATOM 1704 O O . CYS A 1 231 ? 8.335 -10.197 -5.684 1.00 95.88 231 CYS A O 1
ATOM 1706 N N . GLY A 1 232 ? 10.305 -9.508 -4.855 1.00 95.00 232 GLY A N 1
ATOM 1707 C CA . GLY A 1 232 ? 11.099 -9.810 -6.045 1.00 95.00 232 GLY A CA 1
ATOM 1708 C C . GLY A 1 232 ? 10.971 -8.798 -7.184 1.00 95.00 232 GLY A C 1
ATOM 1709 O O . GLY A 1 232 ? 11.127 -9.188 -8.340 1.00 95.00 232 GLY A O 1
ATOM 1710 N N . LEU A 1 233 ? 10.664 -7.531 -6.892 1.00 96.69 233 LEU A N 1
ATOM 1711 C CA . LEU A 1 233 ? 10.755 -6.432 -7.858 1.00 96.69 233 LEU A CA 1
ATOM 1712 C C . LEU A 1 233 ? 12.096 -5.706 -7.705 1.00 96.69 233 LEU A C 1
ATOM 1714 O O . LEU A 1 233 ? 12.449 -5.311 -6.599 1.00 96.69 233 LEU A O 1
ATOM 1718 N N . ASP A 1 234 ? 12.805 -5.464 -8.800 1.00 95.62 234 ASP A N 1
ATOM 1719 C CA . ASP A 1 234 ? 13.947 -4.553 -8.793 1.00 95.62 234 ASP A CA 1
ATOM 1720 C C . ASP A 1 234 ? 13.446 -3.099 -8.827 1.00 95.62 234 ASP A C 1
ATOM 1722 O O . ASP A 1 234 ? 12.870 -2.649 -9.826 1.00 95.62 234 ASP A O 1
ATOM 1726 N N . VAL A 1 235 ? 13.578 -2.385 -7.704 1.00 94.81 235 VAL A N 1
ATOM 1727 C CA . VAL A 1 235 ? 12.971 -1.064 -7.495 1.00 94.81 235 VAL A CA 1
ATOM 1728 C C . VAL A 1 235 ? 13.879 -0.130 -6.695 1.00 94.81 235 VAL A C 1
ATOM 1730 O O . VAL A 1 235 ? 14.366 -0.484 -5.624 1.00 94.81 235 VAL A O 1
ATOM 1733 N N . TRP A 1 236 ? 14.063 1.100 -7.187 1.00 93.12 236 TRP A N 1
ATOM 1734 C CA . TRP A 1 236 ? 14.963 2.082 -6.573 1.00 93.12 236 TRP A CA 1
ATOM 1735 C C . TRP A 1 236 ? 14.432 3.507 -6.656 1.00 93.12 236 TRP A C 1
ATOM 1737 O O . TRP A 1 236 ? 13.858 3.930 -7.661 1.00 93.12 236 TRP A O 1
ATOM 1747 N N . TRP A 1 237 ? 14.715 4.284 -5.613 1.00 93.62 237 TRP A N 1
ATOM 1748 C CA . TRP A 1 237 ? 14.527 5.728 -5.645 1.00 93.62 237 TRP A CA 1
ATOM 1749 C C . TRP A 1 237 ? 15.566 6.393 -6.544 1.00 93.62 237 TRP A C 1
ATOM 1751 O O . TRP A 1 237 ? 16.768 6.175 -6.394 1.00 93.62 237 TRP A O 1
ATOM 1761 N N . ARG A 1 238 ? 15.103 7.266 -7.436 1.00 90.69 238 ARG A N 1
ATOM 1762 C CA . ARG A 1 238 ? 15.936 8.190 -8.207 1.00 90.69 238 ARG A CA 1
ATOM 1763 C C . ARG A 1 238 ? 15.499 9.623 -7.932 1.00 90.69 238 ARG A C 1
ATOM 1765 O O . ARG A 1 238 ? 14.316 9.899 -7.738 1.00 90.69 238 ARG A O 1
ATOM 1772 N N . ARG A 1 239 ? 16.465 10.539 -7.919 1.00 89.94 239 ARG A N 1
ATOM 1773 C CA . ARG A 1 239 ? 16.237 11.984 -7.800 1.00 89.94 239 ARG A CA 1
ATOM 1774 C C . ARG A 1 239 ? 16.824 12.680 -9.025 1.00 89.94 239 ARG A C 1
ATOM 1776 O O . ARG A 1 239 ? 17.936 13.183 -8.931 1.00 89.94 239 ARG A O 1
ATOM 1783 N N . PRO A 1 240 ? 16.136 12.604 -10.174 1.00 83.94 240 PRO A N 1
ATOM 1784 C CA . PRO A 1 240 ? 16.562 13.332 -11.355 1.00 83.94 240 PRO A CA 1
ATOM 1785 C C . PRO A 1 240 ? 16.528 14.841 -11.137 1.00 83.94 240 PRO A C 1
ATOM 1787 O O . PRO A 1 240 ? 15.633 15.351 -10.458 1.00 83.94 240 PRO A O 1
ATOM 1790 N N . ASP A 1 241 ? 17.473 15.547 -11.747 1.00 84.50 241 ASP A N 1
ATOM 1791 C CA . ASP A 1 241 ? 17.534 17.002 -11.671 1.00 84.50 241 ASP A CA 1
ATOM 1792 C C . ASP A 1 241 ? 16.293 17.635 -12.314 1.00 84.50 241 ASP A C 1
ATOM 1794 O O . ASP A 1 241 ? 15.810 17.208 -13.363 1.00 84.50 241 ASP A O 1
ATOM 1798 N N . GLY A 1 242 ? 15.731 18.647 -11.649 1.00 83.56 242 GLY A N 1
ATOM 1799 C CA . GLY A 1 242 ? 14.547 19.366 -12.132 1.00 83.56 242 GLY A CA 1
ATOM 1800 C C . GLY A 1 242 ? 13.228 18.579 -12.088 1.00 83.56 242 GLY A C 1
ATOM 1801 O O . GLY A 1 242 ? 12.197 19.120 -12.488 1.00 83.56 242 GLY A O 1
ATOM 1802 N N . LEU A 1 243 ? 13.221 17.343 -11.579 1.00 85.12 243 LEU A N 1
ATOM 1803 C CA . LEU A 1 243 ? 12.033 16.493 -11.481 1.00 85.12 243 LEU A CA 1
ATOM 1804 C C . LEU A 1 243 ? 11.778 16.032 -10.031 1.00 85.12 243 LEU A C 1
ATOM 1806 O O . LEU A 1 243 ? 12.709 15.912 -9.233 1.00 85.12 243 LEU A O 1
ATOM 1810 N N . PRO A 1 244 ? 10.517 15.737 -9.656 1.00 87.44 244 PRO A N 1
ATOM 1811 C CA . PRO A 1 244 ? 10.221 15.123 -8.364 1.00 87.44 244 PRO A CA 1
ATOM 1812 C C . PRO A 1 244 ? 10.925 13.762 -8.196 1.00 87.44 244 PRO A C 1
ATOM 1814 O O . PRO A 1 244 ? 11.147 13.074 -9.194 1.00 87.44 244 PRO A O 1
ATOM 1817 N N . PRO A 1 245 ? 11.217 13.314 -6.956 1.00 90.69 245 PRO A N 1
ATOM 1818 C CA . PRO A 1 245 ? 11.741 11.972 -6.707 1.00 90.69 245 PRO A CA 1
ATOM 1819 C C . PRO A 1 245 ? 10.841 10.882 -7.301 1.00 90.69 245 PRO A C 1
ATOM 1821 O O . PRO A 1 245 ? 9.631 10.873 -7.055 1.00 90.69 245 PRO A O 1
ATOM 1824 N N . GLN A 1 246 ? 11.454 9.955 -8.037 1.00 92.06 246 GLN A N 1
ATOM 1825 C CA . GLN A 1 246 ? 10.793 8.873 -8.770 1.00 92.06 246 GLN A CA 1
ATOM 1826 C C . GLN A 1 246 ? 11.128 7.523 -8.143 1.00 92.06 246 GLN A C 1
ATOM 1828 O O . GLN A 1 246 ? 12.284 7.265 -7.793 1.00 92.06 246 GLN A O 1
ATOM 1833 N N . LEU A 1 247 ? 10.133 6.646 -8.044 1.00 95.06 247 LEU A N 1
ATOM 1834 C CA . LEU A 1 247 ? 10.316 5.275 -7.582 1.00 95.06 247 LEU A CA 1
ATOM 1835 C C . LEU A 1 247 ? 10.331 4.362 -8.806 1.00 95.06 247 LEU A C 1
ATOM 1837 O O . LEU A 1 247 ? 9.284 3.962 -9.305 1.00 95.06 247 LEU A O 1
ATOM 1841 N N . ARG A 1 248 ? 11.521 4.056 -9.318 1.00 94.25 248 ARG A N 1
ATOM 1842 C CA . ARG A 1 248 ? 11.679 3.362 -10.598 1.00 94.25 248 ARG A CA 1
ATOM 1843 C C . ARG A 1 248 ? 11.684 1.852 -10.426 1.00 94.25 248 ARG A C 1
ATOM 1845 O O . ARG A 1 248 ? 12.455 1.348 -9.614 1.00 94.25 248 ARG A O 1
ATOM 1852 N N . ALA A 1 249 ? 10.881 1.151 -11.218 1.00 95.31 249 ALA A N 1
ATOM 1853 C CA . ALA A 1 249 ? 10.848 -0.304 -11.312 1.00 95.31 249 ALA A CA 1
ATOM 1854 C C . ALA A 1 249 ? 11.515 -0.781 -12.607 1.00 95.31 249 ALA A C 1
ATOM 1856 O O . ALA A 1 249 ? 11.056 -0.454 -13.704 1.00 95.31 249 ALA A O 1
ATOM 1857 N N . TYR A 1 250 ? 12.571 -1.580 -12.467 1.00 93.50 250 TYR A N 1
ATOM 1858 C CA . TYR A 1 250 ? 13.433 -2.028 -13.565 1.00 93.50 250 TYR A CA 1
ATOM 1859 C C . TYR A 1 250 ? 13.051 -3.417 -14.086 1.00 93.50 250 TYR A C 1
ATOM 1861 O O . TYR A 1 250 ? 13.401 -3.765 -15.210 1.00 93.50 250 TYR A O 1
ATOM 1869 N N . GLY A 1 251 ? 12.289 -4.202 -13.319 1.00 93.06 251 GLY A N 1
ATOM 1870 C CA . GLY A 1 251 ? 11.875 -5.547 -13.713 1.00 93.06 251 GLY A CA 1
ATOM 1871 C C . GLY A 1 251 ? 11.871 -6.526 -12.540 1.00 93.06 251 GLY A C 1
ATOM 1872 O O . GLY A 1 251 ? 11.828 -6.099 -11.386 1.00 93.06 251 GLY A O 1
ATOM 1873 N N . PRO A 1 252 ? 11.851 -7.843 -12.801 1.00 93.06 252 PRO A N 1
ATOM 1874 C CA . PRO A 1 252 ? 11.998 -8.838 -11.746 1.00 93.06 252 PRO A CA 1
ATOM 1875 C C . PRO A 1 252 ? 13.415 -8.802 -11.155 1.00 93.06 252 PRO A C 1
ATOM 1877 O O . PRO A 1 252 ? 14.385 -8.659 -11.890 1.00 93.06 252 PRO A O 1
ATOM 1880 N N . SER A 1 253 ? 13.519 -8.990 -9.842 1.00 90.75 253 SER A N 1
ATOM 1881 C CA . SER A 1 253 ? 14.793 -9.228 -9.156 1.00 90.75 253 SER A CA 1
ATOM 1882 C C . SER A 1 253 ? 15.390 -10.582 -9.558 1.00 90.75 253 SER A C 1
ATOM 1884 O O . SER A 1 253 ? 14.651 -11.521 -9.878 1.00 90.75 253 SER A O 1
ATOM 1886 N N . GLU A 1 254 ? 16.718 -10.687 -9.495 1.00 86.38 254 GLU A N 1
ATOM 1887 C CA . GLU A 1 254 ? 17.466 -11.935 -9.698 1.00 86.38 254 GLU A CA 1
ATOM 1888 C C . GLU A 1 254 ? 17.136 -12.986 -8.623 1.00 86.38 254 GLU A C 1
ATOM 1890 O O . GLU A 1 254 ? 17.068 -14.178 -8.924 1.00 86.38 254 GLU A O 1
ATOM 1895 N N . ASP A 1 255 ? 16.811 -12.536 -7.405 1.00 82.56 255 ASP A N 1
ATOM 1896 C CA . ASP A 1 255 ? 16.526 -13.381 -6.241 1.00 82.56 255 ASP A CA 1
ATOM 1897 C C . ASP A 1 255 ? 15.088 -13.181 -5.717 1.00 82.56 255 ASP A C 1
ATOM 1899 O O . ASP A 1 255 ? 14.869 -12.549 -4.677 1.00 82.56 255 ASP A O 1
ATOM 1903 N N . PRO A 1 256 ? 14.050 -13.695 -6.407 1.00 83.12 256 PRO A N 1
ATOM 1904 C CA . PRO A 1 256 ? 12.677 -13.586 -5.928 1.00 83.12 256 PRO A CA 1
ATOM 1905 C C . PRO A 1 256 ? 12.431 -14.505 -4.716 1.00 83.12 256 PRO A C 1
ATOM 1907 O O . PRO A 1 256 ? 12.925 -15.636 -4.687 1.00 83.12 256 PRO A O 1
ATOM 1910 N N . PRO A 1 257 ? 11.577 -14.099 -3.755 1.00 79.31 257 PRO A N 1
ATOM 1911 C CA . PRO A 1 257 ? 11.310 -14.885 -2.545 1.00 79.31 257 PRO A CA 1
ATOM 1912 C C . PRO A 1 257 ? 10.570 -16.198 -2.828 1.00 79.31 257 PRO A C 1
ATOM 1914 O O . PRO A 1 257 ? 10.589 -17.111 -2.015 1.00 79.31 257 PRO A O 1
ATOM 1917 N N . ILE A 1 258 ? 9.891 -16.290 -3.975 1.00 82.00 258 ILE A N 1
ATOM 1918 C CA . ILE A 1 258 ? 9.179 -17.483 -4.427 1.00 82.00 258 ILE A CA 1
ATOM 1919 C C . ILE A 1 258 ? 9.615 -17.748 -5.863 1.00 82.00 258 ILE A C 1
ATOM 1921 O O . ILE A 1 258 ? 9.296 -16.972 -6.770 1.00 82.00 258 ILE A O 1
ATOM 1925 N N . ARG A 1 259 ? 10.346 -18.848 -6.064 1.00 74.75 259 ARG A N 1
ATOM 1926 C CA . ARG A 1 259 ? 10.778 -19.295 -7.393 1.00 74.75 259 ARG A CA 1
ATOM 1927 C C . ARG A 1 259 ? 9.570 -19.765 -8.214 1.00 74.75 259 ARG A C 1
ATOM 1929 O O . ARG A 1 259 ? 8.536 -20.141 -7.655 1.00 74.75 259 ARG A O 1
ATOM 1936 N N . ARG A 1 260 ? 9.674 -19.618 -9.536 1.00 60.59 260 ARG A N 1
ATOM 1937 C CA . ARG A 1 260 ? 8.582 -19.910 -10.476 1.00 60.59 260 ARG A CA 1
ATOM 1938 C C . ARG A 1 260 ? 8.280 -21.394 -10.560 1.00 60.59 260 ARG A C 1
ATOM 1940 O O . ARG A 1 260 ? 9.252 -22.176 -10.547 1.00 60.59 260 ARG A O 1
#

Secondary structure (DSSP, 8-state):
------------HHHHHHHHHHHHHHT--B-GGG-SSEEEEEEPPPSSHHHHTTT-EEEEEE--HHHHHHHHTS-TTSHHHHHHHHHHHHHHHHHHHHHHHTTEEEEEETTTTEEEEEEEPPPPGGGSS----PPP-S----TTB-HHHHHHHHHHHHHHT--B-SSTT-SEEEEEEPPP-STT---TBPEEEEEE--HHHHH--SHHHHHHHHHHHHHHHHHHHHHHHHTTEEEEEE--TTS--EEEEEEE-SS-SS--